Protein AF-A0A7W5B5K3-F1 (afdb_monomer_lite)

Structure (mmCIF, N/CA/C/O backbone):
data_AF-A0A7W5B5K3-F1
#
_entry.id   AF-A0A7W5B5K3-F1
#
loop_
_atom_site.group_PDB
_atom_site.id
_atom_site.type_symbol
_atom_site.label_atom_id
_atom_site.label_alt_id
_atom_site.label_comp_id
_atom_site.label_asym_id
_atom_site.label_entity_id
_atom_site.label_seq_id
_atom_site.pdbx_PDB_ins_code
_atom_site.Cartn_x
_atom_site.Cartn_y
_atom_site.Cartn_z
_atom_site.occupancy
_atom_site.B_iso_or_equiv
_atom_site.auth_seq_id
_atom_site.auth_comp_id
_atom_site.auth_asym_id
_atom_site.auth_atom_id
_atom_site.pdbx_PDB_model_num
ATOM 1 N N . MET A 1 1 ? 6.768 6.292 12.700 1.00 35.34 1 MET A N 1
ATOM 2 C CA . MET A 1 1 ? 8.103 5.914 12.195 1.00 35.34 1 MET A CA 1
ATOM 3 C C . MET A 1 1 ? 7.887 4.935 11.058 1.00 35.34 1 MET A C 1
ATOM 5 O O . MET A 1 1 ? 7.323 3.882 11.318 1.00 35.34 1 MET A O 1
ATOM 9 N N . LYS A 1 2 ? 8.220 5.296 9.812 1.00 45.19 2 LYS A N 1
ATOM 10 C CA . LYS A 1 2 ? 8.281 4.312 8.722 1.00 45.19 2 LYS A CA 1
ATOM 11 C C . LYS A 1 2 ? 9.528 3.475 8.990 1.00 45.19 2 LYS A C 1
ATOM 13 O O . LYS A 1 2 ? 10.628 4.007 8.918 1.00 45.19 2 LYS A O 1
ATOM 18 N N . ALA A 1 3 ? 9.352 2.241 9.441 1.00 52.16 3 ALA A N 1
ATOM 19 C CA . ALA A 1 3 ? 10.462 1.309 9.538 1.00 52.16 3 ALA A CA 1
ATOM 20 C C . ALA A 1 3 ? 10.746 0.827 8.112 1.00 52.16 3 ALA A C 1
ATOM 22 O O . ALA A 1 3 ? 9.960 0.080 7.535 1.00 52.16 3 ALA A O 1
ATOM 23 N N . GLU A 1 4 ? 11.802 1.359 7.509 1.00 66.62 4 GLU A N 1
ATOM 24 C CA . GLU A 1 4 ? 12.310 0.875 6.230 1.00 66.62 4 GLU A CA 1
ATOM 25 C C . GLU A 1 4 ? 13.128 -0.386 6.516 1.00 66.62 4 GLU A C 1
ATOM 27 O O . GLU A 1 4 ? 14.118 -0.331 7.242 1.00 66.62 4 GLU A O 1
ATOM 32 N N . LEU A 1 5 ? 12.663 -1.532 6.013 1.00 77.69 5 LEU A N 1
ATOM 33 C CA . LEU A 1 5 ? 13.440 -2.769 6.022 1.00 77.69 5 LEU A CA 1
ATOM 34 C C . LEU A 1 5 ? 14.564 -2.650 4.993 1.00 77.69 5 LEU A C 1
ATOM 36 O O . LEU A 1 5 ? 14.348 -2.160 3.881 1.00 77.69 5 LEU A O 1
ATOM 40 N N . THR A 1 6 ? 15.749 -3.139 5.341 1.00 83.88 6 THR A N 1
ATOM 41 C CA . THR A 1 6 ? 16.826 -3.299 4.360 1.00 83.88 6 THR A CA 1
ATOM 42 C C . THR A 1 6 ? 16.492 -4.423 3.373 1.00 83.88 6 THR A C 1
ATOM 44 O O . THR A 1 6 ? 15.681 -5.310 3.655 1.00 83.88 6 THR A O 1
ATOM 47 N N . LEU A 1 7 ? 17.124 -4.407 2.193 1.00 81.25 7 LEU A N 1
ATOM 48 C CA . LEU A 1 7 ? 16.928 -5.454 1.180 1.00 81.25 7 LEU A CA 1
ATOM 49 C C . LEU A 1 7 ? 17.307 -6.846 1.711 1.00 81.25 7 LEU A C 1
ATOM 51 O O . LEU A 1 7 ? 16.608 -7.815 1.436 1.00 81.25 7 LEU A O 1
ATOM 55 N N . GLU A 1 8 ? 18.367 -6.931 2.514 1.00 82.12 8 GLU A N 1
ATOM 56 C CA . GLU A 1 8 ? 18.829 -8.185 3.118 1.00 82.12 8 GLU A CA 1
ATOM 57 C C . GLU A 1 8 ? 17.833 -8.717 4.156 1.00 82.12 8 GLU A C 1
ATOM 59 O O . GLU A 1 8 ? 17.495 -9.899 4.144 1.00 82.12 8 GLU A O 1
ATOM 64 N N . GLU A 1 9 ? 17.298 -7.850 5.022 1.00 84.06 9 GLU A N 1
ATOM 65 C CA . GLU A 1 9 ? 16.257 -8.234 5.985 1.00 84.06 9 GLU A CA 1
ATOM 66 C C . GLU A 1 9 ? 14.983 -8.704 5.283 1.00 84.06 9 GLU A C 1
ATOM 68 O O . GLU A 1 9 ? 14.364 -9.676 5.715 1.00 84.06 9 GLU A O 1
ATOM 73 N N . ARG A 1 10 ? 14.601 -8.049 4.181 1.00 85.88 10 ARG A N 1
ATOM 74 C CA . ARG A 1 10 ? 13.465 -8.472 3.356 1.00 85.88 10 ARG A CA 1
ATOM 75 C C . ARG A 1 10 ? 13.689 -9.869 2.783 1.00 85.88 10 ARG A C 1
ATOM 77 O O . ARG A 1 10 ? 12.784 -10.695 2.868 1.00 85.88 10 ARG A O 1
ATOM 84 N N . ASP A 1 11 ? 14.875 -10.149 2.252 1.00 85.19 11 ASP A N 1
ATOM 85 C CA . ASP A 1 11 ? 15.207 -11.459 1.683 1.00 85.19 11 ASP A CA 1
ATOM 86 C C . ASP A 1 11 ? 15.216 -12.557 2.754 1.00 85.19 11 ASP A C 1
ATOM 88 O O . ASP A 1 11 ? 14.677 -13.644 2.536 1.00 85.19 11 ASP A O 1
ATOM 92 N N . LEU A 1 12 ? 15.743 -12.255 3.944 1.00 86.81 12 LEU A N 1
ATOM 93 C CA . LEU A 1 12 ? 15.706 -13.162 5.091 1.00 86.81 12 LEU A CA 1
ATOM 94 C C . LEU A 1 12 ? 14.268 -13.456 5.533 1.00 86.81 12 LEU A C 1
ATOM 96 O O . LEU A 1 12 ? 13.906 -14.623 5.697 1.00 86.81 12 LEU A O 1
ATOM 100 N N . LEU A 1 13 ? 13.428 -12.427 5.670 1.00 86.88 13 LEU A N 1
ATOM 101 C CA . LEU A 1 13 ? 12.025 -12.599 6.049 1.00 86.88 13 LEU A CA 1
ATOM 102 C C . LEU A 1 13 ? 11.266 -13.405 4.997 1.00 86.88 13 LEU A C 1
ATOM 104 O O . LEU A 1 13 ? 10.613 -14.382 5.351 1.00 86.88 13 LEU A O 1
ATOM 108 N N . LEU A 1 14 ? 11.426 -13.084 3.713 1.00 85.69 14 LEU A N 1
ATOM 109 C CA . LEU A 1 14 ? 10.820 -13.858 2.632 1.00 85.69 14 LEU A CA 1
ATOM 110 C C . LEU A 1 14 ? 11.287 -15.317 2.661 1.00 85.69 14 LEU A C 1
ATOM 112 O O . LEU A 1 14 ? 10.463 -16.213 2.516 1.00 85.69 14 LEU A O 1
ATOM 116 N N . SER A 1 15 ? 12.573 -15.583 2.912 1.00 86.75 15 SER A N 1
ATOM 117 C CA . SER A 1 15 ? 13.091 -16.956 3.012 1.00 86.75 15 SER A CA 1
ATOM 118 C C . SER A 1 15 ? 12.492 -17.765 4.170 1.00 86.75 15 SER A C 1
ATOM 120 O O . SER A 1 15 ? 12.421 -18.989 4.080 1.00 86.75 15 SER A O 1
ATOM 122 N N . SER A 1 16 ? 12.031 -17.091 5.229 1.00 88.25 16 SER A N 1
ATOM 123 C CA . SER A 1 16 ? 11.386 -17.718 6.390 1.00 88.25 16 SER A CA 1
ATOM 124 C C . SER A 1 16 ? 9.896 -18.032 6.191 1.00 88.25 16 SER A C 1
ATOM 126 O O . SER A 1 16 ? 9.299 -18.718 7.019 1.00 88.25 16 SER A O 1
ATOM 128 N N . MET A 1 17 ? 9.286 -17.528 5.114 1.00 88.75 17 MET A N 1
ATOM 129 C CA . MET A 1 17 ? 7.861 -17.695 4.812 1.00 88.75 17 MET A CA 1
ATOM 130 C C . MET A 1 17 ? 7.600 -18.946 3.968 1.00 88.75 17 MET A C 1
ATOM 132 O O . MET A 1 17 ? 8.486 -19.461 3.276 1.00 88.75 17 MET A O 1
ATOM 136 N N . THR A 1 18 ? 6.360 -19.440 3.987 1.00 90.50 18 THR A N 1
ATOM 137 C CA . THR A 1 18 ? 5.978 -20.600 3.167 1.00 90.50 18 THR A CA 1
ATOM 138 C C . THR A 1 18 ? 5.995 -20.256 1.672 1.00 90.50 18 THR A C 1
ATOM 140 O O . THR A 1 18 ? 5.979 -19.091 1.267 1.00 90.50 18 THR A O 1
ATOM 143 N N . ALA A 1 19 ? 6.051 -21.276 0.809 1.00 87.81 19 ALA A N 1
ATOM 144 C CA . ALA A 1 19 ? 5.972 -21.062 -0.638 1.00 87.81 19 ALA A CA 1
ATOM 145 C C . ALA A 1 19 ? 4.650 -20.384 -1.042 1.00 87.81 19 ALA A C 1
ATOM 147 O O . ALA A 1 19 ? 4.675 -19.456 -1.840 1.00 87.81 19 ALA A O 1
ATOM 148 N N . GLU A 1 20 ? 3.535 -20.783 -0.426 1.00 88.31 20 GLU A N 1
ATOM 149 C CA . GLU A 1 20 ? 2.205 -20.207 -0.669 1.00 88.31 20 GLU A CA 1
ATOM 150 C C . GLU A 1 20 ? 2.143 -18.723 -0.287 1.00 88.31 20 GLU A C 1
ATOM 152 O O . GLU A 1 20 ? 1.662 -17.900 -1.061 1.00 88.31 20 GLU A O 1
ATOM 157 N N . GLN A 1 21 ? 2.711 -18.355 0.863 1.00 88.50 21 GLN A N 1
ATOM 158 C CA . GLN A 1 21 ? 2.781 -16.964 1.316 1.00 88.50 21 GLN A CA 1
ATOM 159 C C . GLN A 1 21 ? 3.633 -16.092 0.390 1.00 88.50 21 GLN A C 1
ATOM 161 O O . GLN A 1 21 ? 3.245 -14.974 0.050 1.00 88.50 21 GLN A O 1
ATOM 166 N N . ARG A 1 22 ? 4.797 -16.598 -0.033 1.00 88.62 22 ARG A N 1
ATOM 167 C CA . ARG A 1 22 ? 5.674 -15.884 -0.970 1.00 88.62 22 ARG A CA 1
ATOM 168 C C . ARG A 1 22 ? 5.007 -15.683 -2.323 1.00 88.62 22 ARG A C 1
ATOM 170 O O . ARG A 1 22 ? 5.089 -14.584 -2.866 1.00 88.62 22 ARG A O 1
ATOM 177 N N . GLU A 1 23 ? 4.344 -16.716 -2.834 1.00 88.69 23 GLU A N 1
ATOM 178 C CA . GLU A 1 23 ? 3.614 -16.651 -4.098 1.00 88.69 23 GLU A CA 1
ATOM 179 C C . GLU A 1 23 ? 2.464 -15.645 -4.010 1.00 88.69 23 GLU A C 1
ATOM 181 O O . GLU A 1 23 ? 2.328 -14.786 -4.877 1.00 88.69 23 GLU A O 1
ATOM 186 N N . PHE A 1 24 ? 1.697 -15.660 -2.916 1.00 90.06 24 PHE A N 1
ATOM 187 C CA . PHE A 1 24 ? 0.624 -14.693 -2.695 1.00 90.06 24 PHE A CA 1
ATOM 188 C C . PHE A 1 24 ? 1.140 -13.248 -2.685 1.00 90.06 24 PHE A C 1
ATOM 190 O O . PHE A 1 24 ? 0.562 -12.369 -3.334 1.00 90.06 24 PHE A O 1
ATOM 197 N N . LEU A 1 25 ? 2.241 -12.986 -1.973 1.00 89.38 25 LEU A N 1
ATOM 198 C CA . LEU A 1 25 ? 2.857 -11.659 -1.927 1.00 89.38 25 LEU A CA 1
ATOM 199 C C . LEU A 1 25 ? 3.402 -11.239 -3.295 1.00 89.38 25 LEU A C 1
ATOM 201 O O . LEU A 1 25 ? 3.196 -10.096 -3.704 1.00 89.38 25 LEU A O 1
ATOM 205 N N . HIS A 1 26 ? 4.062 -12.149 -4.018 1.00 89.06 26 HIS A N 1
ATOM 206 C CA . HIS A 1 26 ? 4.570 -11.880 -5.364 1.00 89.06 26 HIS A CA 1
ATOM 207 C C . HIS A 1 26 ? 3.431 -11.555 -6.331 1.00 89.06 26 HIS A C 1
ATOM 209 O O . HIS A 1 26 ? 3.454 -10.496 -6.959 1.00 89.06 26 HIS A O 1
ATOM 215 N N . HIS A 1 27 ? 2.388 -12.382 -6.365 1.00 89.06 27 HIS A N 1
ATOM 216 C CA . HIS A 1 27 ? 1.215 -12.168 -7.204 1.00 89.06 27 HIS A CA 1
ATOM 217 C C . HIS A 1 27 ? 0.504 -10.846 -6.874 1.00 89.06 27 HIS A C 1
ATOM 219 O O . HIS A 1 27 ? 0.173 -10.066 -7.771 1.00 89.06 27 HIS A O 1
ATOM 225 N N . THR A 1 28 ? 0.333 -10.533 -5.585 1.00 87.62 28 THR A N 1
ATOM 226 C CA . THR A 1 28 ? -0.271 -9.268 -5.136 1.00 87.62 28 THR A CA 1
ATOM 227 C C . THR A 1 28 ? 0.559 -8.060 -5.573 1.00 87.62 28 THR A C 1
ATOM 229 O O . THR A 1 28 ? 0.004 -7.068 -6.052 1.00 87.62 28 THR A O 1
ATOM 232 N N . LEU A 1 29 ? 1.890 -8.144 -5.477 1.00 88.62 29 LEU A N 1
ATOM 233 C CA . LEU A 1 29 ? 2.796 -7.096 -5.948 1.00 88.62 29 LEU A CA 1
ATOM 234 C C . LEU A 1 29 ? 2.767 -6.941 -7.465 1.00 88.62 29 LEU A C 1
ATOM 236 O O . LEU A 1 29 ? 2.740 -5.812 -7.951 1.00 88.62 29 LEU A O 1
ATOM 240 N N . VAL A 1 30 ? 2.775 -8.040 -8.223 1.00 89.75 30 VAL A N 1
ATOM 241 C CA . VAL A 1 30 ? 2.691 -8.004 -9.689 1.00 89.75 30 VAL A CA 1
ATOM 242 C C . VAL A 1 30 ? 1.392 -7.336 -10.121 1.00 89.75 30 VAL A C 1
ATOM 244 O O . VAL A 1 30 ? 1.439 -6.382 -10.898 1.00 89.75 30 VAL A O 1
ATOM 247 N N . ARG A 1 31 ? 0.257 -7.758 -9.552 1.00 88.25 31 ARG A N 1
ATOM 248 C CA . ARG A 1 31 ? -1.053 -7.158 -9.822 1.00 88.25 31 ARG A CA 1
ATOM 249 C C . ARG A 1 31 ? -1.070 -5.671 -9.473 1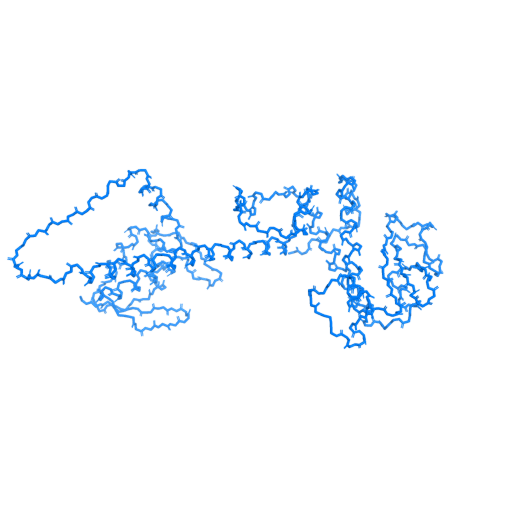.00 88.25 31 ARG A C 1
ATOM 251 O O . ARG A 1 31 ? -1.463 -4.858 -10.303 1.00 88.25 31 ARG A O 1
ATOM 258 N N . GLY A 1 32 ? -0.593 -5.302 -8.283 1.00 86.88 32 GLY A N 1
ATOM 259 C CA . GLY A 1 32 ? -0.521 -3.905 -7.855 1.00 86.88 32 GLY A CA 1
ATOM 260 C C . GLY A 1 32 ? 0.343 -3.051 -8.786 1.00 86.88 32 GLY A C 1
ATOM 261 O O . GLY A 1 32 ? -0.075 -1.970 -9.201 1.00 86.88 32 GLY A O 1
ATOM 262 N N . ARG A 1 33 ? 1.526 -3.548 -9.172 1.00 89.94 33 ARG A N 1
ATOM 263 C CA . ARG A 1 33 ? 2.432 -2.855 -10.100 1.00 89.94 33 ARG A CA 1
ATOM 264 C C . ARG A 1 33 ? 1.806 -2.708 -11.485 1.00 89.94 33 ARG A C 1
ATOM 266 O O . ARG A 1 33 ? 1.905 -1.625 -12.058 1.00 89.94 33 ARG A O 1
ATOM 273 N N . ARG A 1 34 ? 1.101 -3.730 -11.981 1.00 88.75 34 ARG A N 1
ATOM 274 C CA . ARG A 1 34 ? 0.346 -3.668 -13.242 1.00 88.75 34 ARG A CA 1
ATOM 275 C C . ARG A 1 34 ? -0.727 -2.583 -13.199 1.00 88.75 34 ARG A C 1
ATOM 277 O O . ARG A 1 34 ? -0.749 -1.723 -14.073 1.00 88.75 34 ARG A O 1
ATOM 284 N N . THR A 1 35 ? -1.534 -2.535 -12.138 1.00 87.00 35 THR A N 1
ATOM 285 C CA . THR A 1 35 ? -2.567 -1.500 -11.959 1.00 87.00 35 THR A CA 1
ATOM 286 C C . THR A 1 35 ? -1.977 -0.091 -11.870 1.00 87.00 35 THR A C 1
ATOM 288 O O . THR A 1 35 ? -2.480 0.829 -12.514 1.00 87.00 35 THR A O 1
ATOM 291 N N . VAL A 1 36 ? -0.895 0.098 -11.105 1.00 88.19 36 VAL A N 1
ATOM 292 C CA . VAL A 1 36 ? -0.199 1.394 -11.011 1.00 88.19 36 VAL A CA 1
ATOM 293 C C . VAL A 1 36 ? 0.321 1.819 -12.380 1.00 88.19 36 VAL A C 1
ATOM 295 O O . VAL A 1 36 ? 0.083 2.953 -12.793 1.00 88.19 36 VAL A O 1
ATOM 298 N N . PHE A 1 37 ? 1.003 0.918 -13.088 1.00 87.81 37 PHE A N 1
ATOM 299 C CA . PHE A 1 37 ? 1.553 1.183 -14.412 1.00 87.81 37 PHE A CA 1
ATOM 300 C C . PHE A 1 37 ? 0.450 1.608 -15.387 1.00 87.81 37 PHE A C 1
ATOM 302 O O . PHE A 1 37 ? 0.521 2.688 -15.974 1.00 87.81 37 PHE A O 1
ATOM 309 N N . ALA A 1 38 ? -0.615 0.814 -15.468 1.00 84.31 38 ALA A N 1
ATOM 310 C CA . ALA A 1 38 ? -1.752 1.053 -16.341 1.00 84.31 38 ALA A CA 1
ATOM 311 C C . ALA A 1 38 ? -2.446 2.398 -16.050 1.00 84.31 38 ALA A C 1
ATOM 313 O O . ALA A 1 38 ? -2.648 3.210 -16.956 1.00 84.31 38 ALA A O 1
ATOM 314 N N . LYS A 1 39 ? -2.714 2.699 -14.770 1.00 85.06 39 LYS A N 1
ATOM 315 C CA . LYS A 1 39 ? -3.337 3.964 -14.346 1.00 85.06 39 LYS A CA 1
ATOM 316 C C . LYS A 1 39 ? -2.486 5.180 -14.721 1.00 85.06 39 LYS A C 1
ATOM 318 O O . LYS A 1 39 ? -3.019 6.184 -15.192 1.00 85.06 39 LYS A O 1
ATOM 323 N N . GLN A 1 40 ? -1.164 5.110 -14.539 1.00 84.69 40 GLN A N 1
ATOM 324 C CA . GLN A 1 40 ? -0.276 6.223 -14.895 1.00 84.69 40 GLN A CA 1
ATOM 325 C C . GLN A 1 40 ? -0.155 6.418 -16.412 1.00 84.69 40 GLN A C 1
ATOM 327 O O . GLN A 1 40 ? -0.094 7.561 -16.869 1.00 84.69 40 GLN A O 1
ATOM 332 N N . LEU A 1 41 ? -0.175 5.340 -17.202 1.00 80.38 41 LEU A N 1
ATOM 333 C CA . LEU A 1 41 ? -0.178 5.448 -18.663 1.00 80.38 41 LEU A CA 1
ATOM 334 C C . LEU A 1 41 ? -1.482 6.046 -19.198 1.00 80.38 41 LEU A C 1
ATOM 336 O O . LEU A 1 41 ? -1.438 6.895 -20.086 1.00 80.38 41 LEU A O 1
ATOM 340 N N . ALA A 1 42 ? -2.631 5.667 -18.647 1.00 76.88 42 ALA A N 1
ATOM 341 C CA . ALA A 1 42 ? -3.918 6.206 -19.076 1.00 76.88 42 ALA A CA 1
ATOM 342 C C . ALA A 1 42 ? -4.102 7.693 -18.723 1.00 76.88 42 ALA A C 1
ATOM 344 O O . ALA A 1 42 ? -4.622 8.466 -19.534 1.00 76.88 42 ALA A O 1
ATOM 345 N N . ASN A 1 43 ? -3.575 8.137 -17.574 1.00 71.44 43 ASN A N 1
ATOM 346 C CA . ASN A 1 43 ? -3.564 9.555 -17.193 1.00 71.44 43 ASN A CA 1
ATOM 347 C C . ASN A 1 43 ? -2.858 10.443 -18.238 1.00 71.44 43 ASN A C 1
ATOM 349 O O . ASN A 1 43 ? -3.270 11.585 -18.451 1.00 71.44 43 ASN A O 1
ATOM 353 N N . ARG A 1 44 ? -1.842 9.921 -18.949 1.00 68.69 44 ARG A N 1
ATOM 354 C CA . ARG A 1 44 ? -1.157 10.624 -20.055 1.00 68.69 44 ARG A CA 1
ATOM 355 C C . ARG A 1 44 ? -2.108 11.011 -21.185 1.00 68.69 44 ARG A C 1
ATOM 357 O O . ARG A 1 44 ? -1.911 12.048 -21.811 1.00 68.69 44 ARG A O 1
ATOM 364 N N . LYS A 1 45 ? -3.111 10.176 -21.461 1.00 63.47 45 LYS A N 1
ATOM 365 C CA . LYS A 1 45 ? -4.071 10.367 -22.557 1.00 63.47 45 LYS A CA 1
ATOM 366 C C . LYS A 1 45 ? -5.323 11.148 -22.131 1.00 63.47 45 LYS A C 1
ATOM 368 O O . LYS A 1 45 ? -6.262 11.240 -22.913 1.00 63.47 45 LYS A O 1
ATOM 373 N N . SER A 1 46 ? -5.348 11.709 -20.912 1.00 56.47 46 SER A N 1
ATOM 374 C CA . SER A 1 46 ? -6.525 12.383 -20.330 1.00 56.47 46 SER A CA 1
ATOM 375 C C . SER A 1 46 ? -7.787 11.508 -20.317 1.00 56.47 46 SER A C 1
ATOM 377 O O . SER A 1 46 ? -8.903 12.015 -20.397 1.00 56.47 46 SER A O 1
ATOM 379 N N . GLN A 1 47 ? -7.619 10.188 -20.216 1.00 59.88 47 GLN A N 1
ATOM 380 C CA . GLN A 1 47 ? -8.728 9.255 -20.063 1.00 59.88 47 GLN A CA 1
ATOM 381 C C . GLN A 1 47 ? -9.010 9.104 -18.566 1.00 59.88 47 GLN A C 1
ATOM 383 O O . GLN A 1 47 ? -8.156 8.654 -17.805 1.00 59.88 47 GLN A O 1
ATOM 388 N N . TYR A 1 48 ? -10.181 9.566 -18.125 1.00 54.12 48 TYR A N 1
ATOM 389 C CA . TYR A 1 48 ? -10.610 9.432 -16.736 1.00 54.12 48 TYR A CA 1
ATOM 390 C C . TYR A 1 48 ? -10.917 7.960 -16.443 1.00 54.12 48 TYR A C 1
ATOM 392 O O . TYR A 1 48 ? -11.850 7.403 -17.017 1.00 54.12 48 TYR A O 1
ATOM 400 N N . ILE A 1 49 ? -10.134 7.346 -15.555 1.00 58.50 49 ILE A N 1
ATOM 401 C CA . ILE A 1 49 ? -10.386 5.994 -15.050 1.00 58.50 49 ILE A CA 1
ATOM 402 C C . ILE A 1 49 ? -11.067 6.115 -13.678 1.00 58.50 49 ILE A C 1
ATOM 404 O O . ILE A 1 49 ? -10.466 6.705 -12.774 1.00 58.50 49 ILE A O 1
ATOM 408 N N . PRO A 1 50 ? -12.279 5.561 -13.500 1.00 56.16 50 PRO A N 1
ATOM 409 C CA . PRO A 1 50 ? -12.911 5.417 -12.190 1.00 56.16 50 PRO A CA 1
ATOM 410 C C . PRO A 1 50 ? -12.018 4.643 -11.205 1.00 56.16 50 PRO A C 1
ATOM 412 O O . PRO A 1 50 ? -11.371 3.669 -11.581 1.00 56.16 50 PRO A O 1
ATOM 415 N N . ASP A 1 51 ? -11.970 5.052 -9.933 1.00 55.06 51 ASP A N 1
ATOM 416 C CA . ASP A 1 51 ? -11.102 4.418 -8.922 1.00 55.06 51 ASP A CA 1
ATOM 417 C C . ASP A 1 51 ? -11.468 2.947 -8.613 1.00 55.06 51 ASP A C 1
ATOM 419 O O . ASP A 1 51 ? -10.679 2.237 -7.990 1.00 55.06 51 ASP A O 1
ATOM 423 N N . ASP A 1 52 ? -12.636 2.490 -9.064 1.00 56.91 52 ASP A N 1
ATOM 424 C CA . ASP A 1 52 ? -13.184 1.138 -8.949 1.00 56.91 52 ASP A CA 1
ATOM 425 C C . ASP A 1 52 ? -13.110 0.310 -10.247 1.00 56.91 52 ASP A C 1
ATOM 427 O O . ASP A 1 52 ? -13.569 -0.833 -10.259 1.00 56.91 52 ASP A O 1
ATOM 431 N N . ALA A 1 53 ? -12.517 0.847 -11.320 1.00 58.72 53 ALA A N 1
ATOM 432 C CA . ALA A 1 53 ? -12.388 0.140 -12.591 1.00 58.72 53 ALA A CA 1
ATOM 433 C C . ALA A 1 53 ? -11.589 -1.166 -12.440 1.00 58.72 53 ALA A C 1
ATOM 435 O O . ALA A 1 53 ? -10.556 -1.224 -11.759 1.00 58.72 53 ALA A O 1
ATOM 436 N N . SER A 1 54 ? -12.066 -2.227 -13.090 1.00 60.72 54 SER A N 1
ATOM 437 C CA . SER A 1 54 ? -11.386 -3.519 -13.071 1.00 60.72 54 SER A CA 1
ATOM 438 C C . SER A 1 54 ? -10.078 -3.473 -13.865 1.00 60.72 54 SER A C 1
ATOM 440 O O . SER A 1 54 ? -9.880 -2.652 -14.758 1.00 60.72 54 SER A O 1
ATOM 442 N N . VAL A 1 55 ? -9.160 -4.378 -13.528 1.00 60.72 55 VAL A N 1
ATOM 443 C CA . VAL A 1 55 ? -7.836 -4.471 -14.162 1.00 60.72 55 VAL A CA 1
ATOM 444 C C . VAL A 1 55 ? -7.964 -4.670 -15.680 1.00 60.72 55 VAL A C 1
ATOM 446 O O . VAL A 1 55 ? -7.317 -3.954 -16.440 1.00 60.72 55 VAL A O 1
ATOM 449 N N . ASP A 1 56 ? -8.882 -5.538 -16.108 1.00 60.69 56 ASP A N 1
ATOM 450 C CA . ASP A 1 56 ? -9.137 -5.833 -17.522 1.00 60.69 56 ASP A CA 1
ATOM 451 C C . ASP A 1 56 ? -9.745 -4.631 -18.269 1.00 60.69 56 ASP A C 1
ATOM 453 O O . ASP A 1 56 ? -9.422 -4.377 -19.430 1.00 60.69 56 ASP A O 1
ATOM 457 N N . GLU A 1 57 ? -10.597 -3.845 -17.599 1.00 58.28 57 GLU A N 1
ATOM 458 C CA . GLU A 1 57 ? -11.160 -2.619 -18.172 1.00 58.28 57 GLU A CA 1
ATOM 459 C C . GLU A 1 57 ? -10.083 -1.559 -18.375 1.00 58.28 57 GLU A C 1
ATOM 461 O O . GLU A 1 57 ? -10.083 -0.906 -19.411 1.00 58.28 57 GLU A O 1
ATOM 466 N N . ILE A 1 58 ? -9.144 -1.405 -17.435 1.00 60.38 58 ILE A N 1
ATOM 467 C CA . ILE A 1 58 ? -8.034 -0.449 -17.556 1.00 60.38 58 ILE A CA 1
ATOM 468 C C . ILE A 1 58 ? -7.077 -0.864 -18.687 1.00 60.38 58 ILE A C 1
ATOM 470 O O . ILE A 1 58 ? -6.587 -0.009 -19.426 1.00 60.38 58 ILE A O 1
ATOM 474 N N . GLU A 1 59 ? -6.830 -2.164 -18.849 1.00 59.47 59 GLU A N 1
ATOM 475 C CA . GLU A 1 59 ? -5.952 -2.714 -19.889 1.00 59.47 59 GLU A CA 1
ATOM 476 C C . GLU A 1 59 ? -6.479 -2.482 -21.306 1.00 59.47 59 GLU A C 1
ATOM 478 O O . GLU A 1 59 ? -5.690 -2.203 -22.208 1.00 59.47 59 GLU A O 1
ATOM 483 N N . ALA A 1 60 ? -7.800 -2.493 -21.500 1.00 59.44 60 ALA A N 1
ATOM 484 C CA . ALA A 1 60 ? -8.414 -2.187 -22.791 1.00 59.44 60 ALA A CA 1
ATOM 485 C C . ALA A 1 60 ? -8.109 -0.759 -23.291 1.00 59.44 60 ALA A C 1
ATOM 487 O O . ALA A 1 60 ? -8.185 -0.497 -24.492 1.00 59.44 60 ALA A O 1
ATOM 488 N N . TYR A 1 61 ? -7.749 0.162 -22.390 1.00 56.19 61 TYR A N 1
ATOM 489 C CA . TYR A 1 61 ? -7.400 1.546 -22.726 1.00 56.19 61 TYR A CA 1
ATOM 490 C C . TYR A 1 61 ? -5.905 1.748 -23.032 1.00 56.19 61 TYR A C 1
ATOM 492 O O . TYR A 1 61 ? -5.496 2.819 -23.497 1.00 56.19 61 TYR A O 1
ATOM 500 N N . LEU A 1 62 ? -5.065 0.738 -22.786 1.00 64.38 62 LEU A N 1
ATOM 501 C CA . LEU A 1 62 ? -3.639 0.792 -23.092 1.00 64.38 62 LEU A CA 1
ATOM 502 C C . LEU A 1 62 ? -3.416 0.388 -24.553 1.00 64.38 62 LEU A C 1
ATOM 504 O O . LEU A 1 62 ? -3.700 -0.731 -24.948 1.00 64.38 62 LEU A O 1
ATOM 508 N N . GLU A 1 63 ? -2.879 1.297 -25.369 1.00 63.88 63 GLU A N 1
ATOM 509 C CA . GLU A 1 63 ? -2.630 1.023 -26.801 1.00 63.88 63 GLU A CA 1
ATOM 510 C C . GLU A 1 63 ? -1.143 0.774 -27.124 1.00 63.88 63 GLU A C 1
ATOM 512 O O . GLU A 1 63 ? -0.827 0.282 -28.202 1.00 63.88 63 GLU A O 1
ATOM 517 N N . GLU A 1 64 ? -0.214 1.107 -26.217 1.00 74.62 64 GLU A N 1
ATOM 518 C CA . GLU A 1 64 ? 1.236 1.021 -26.486 1.00 74.62 64 GLU A CA 1
ATOM 519 C C . GLU A 1 64 ? 1.953 -0.017 -25.615 1.00 74.62 64 GLU A C 1
ATOM 521 O O . GLU A 1 64 ? 2.629 -0.899 -26.146 1.00 74.62 64 GLU A O 1
ATOM 526 N N . TRP A 1 65 ? 1.807 0.064 -24.289 1.00 80.94 65 TRP A N 1
ATOM 527 C CA . TRP A 1 65 ? 2.579 -0.750 -23.348 1.00 80.94 65 TRP A CA 1
ATOM 528 C C . TRP A 1 65 ? 1.701 -1.335 -22.247 1.00 80.94 65 TRP A C 1
ATOM 530 O O . TRP A 1 65 ? 0.930 -0.603 -21.629 1.00 80.94 65 TRP A O 1
ATOM 540 N N . ASP A 1 66 ? 1.894 -2.619 -21.957 1.00 84.50 66 ASP A N 1
ATOM 541 C CA . ASP A 1 66 ? 1.287 -3.321 -20.825 1.00 84.50 66 ASP A CA 1
ATOM 542 C C . ASP A 1 66 ? 2.370 -3.939 -19.927 1.00 84.50 66 ASP A C 1
ATOM 544 O O . ASP A 1 66 ? 3.428 -4.363 -20.393 1.00 84.50 66 ASP A O 1
ATOM 548 N N . TYR A 1 67 ? 2.133 -3.969 -18.620 1.00 87.19 67 TYR A N 1
ATOM 549 C CA . TYR A 1 67 ? 3.077 -4.497 -17.641 1.00 87.19 67 TYR A CA 1
ATOM 550 C C . TYR A 1 67 ? 2.741 -5.950 -17.312 1.00 87.19 67 TYR A C 1
ATOM 552 O O . TYR A 1 67 ? 1.683 -6.234 -16.762 1.00 87.19 67 TYR A O 1
ATOM 560 N N . ILE A 1 68 ? 3.665 -6.872 -17.589 1.00 87.94 68 ILE A N 1
ATOM 561 C CA . ILE A 1 68 ? 3.440 -8.304 -17.348 1.00 87.94 68 ILE A CA 1
ATOM 562 C C . ILE A 1 68 ? 3.812 -8.670 -15.910 1.00 87.94 68 ILE A C 1
ATOM 564 O O . ILE A 1 68 ? 3.075 -9.365 -15.218 1.00 87.94 68 ILE A O 1
ATOM 568 N N . GLY A 1 69 ? 4.980 -8.221 -15.447 1.00 88.12 69 GLY A N 1
ATOM 569 C CA . GLY A 1 69 ? 5.506 -8.657 -14.161 1.00 88.12 69 GLY A CA 1
ATOM 570 C C . GLY A 1 69 ? 6.962 -8.291 -13.945 1.00 88.12 69 GLY A C 1
ATOM 571 O O . GLY A 1 69 ? 7.545 -7.485 -14.670 1.00 88.12 69 GLY A O 1
ATOM 572 N N . PHE A 1 70 ? 7.556 -8.876 -12.909 1.00 89.12 70 PHE A N 1
ATOM 573 C CA . PHE A 1 70 ? 8.977 -8.725 -12.636 1.00 89.12 70 PHE A CA 1
ATOM 574 C C . PHE A 1 70 ? 9.585 -10.007 -12.083 1.00 89.12 70 PHE A C 1
ATOM 576 O O . PHE A 1 70 ? 8.925 -10.795 -11.402 1.00 89.12 70 PHE A O 1
ATOM 583 N N . THR A 1 71 ? 10.875 -10.162 -12.345 1.00 86.31 71 THR A N 1
ATOM 584 C CA . THR A 1 71 ? 11.713 -11.229 -11.807 1.00 86.31 71 THR A CA 1
ATOM 585 C C . THR A 1 71 ? 12.701 -10.622 -10.817 1.00 86.31 71 THR A C 1
ATOM 587 O O . THR A 1 71 ? 13.367 -9.638 -11.145 1.00 86.31 71 THR A O 1
ATOM 590 N N . ASP A 1 72 ? 12.780 -11.191 -9.611 1.00 84.94 72 ASP A N 1
ATOM 591 C CA . ASP A 1 72 ? 13.806 -10.868 -8.613 1.00 84.94 72 ASP A CA 1
ATOM 592 C C . ASP A 1 72 ? 14.791 -12.035 -8.508 1.00 84.94 72 ASP A C 1
ATOM 594 O O . ASP A 1 72 ? 14.418 -13.140 -8.114 1.00 84.94 72 ASP A O 1
ATOM 598 N N . SER A 1 73 ? 16.047 -11.784 -8.868 1.00 77.75 73 SER A N 1
ATOM 599 C CA . SER A 1 73 ? 17.134 -12.764 -8.765 1.00 77.75 73 SER A CA 1
ATOM 600 C C . SER A 1 73 ? 17.772 -12.814 -7.369 1.00 77.75 73 SER A C 1
ATOM 602 O O . SER A 1 73 ? 18.739 -13.550 -7.167 1.00 77.75 73 SER A O 1
ATOM 604 N N . GLY A 1 74 ? 17.308 -11.996 -6.414 1.00 75.75 74 GLY A N 1
ATOM 605 C CA . GLY A 1 74 ? 17.848 -11.852 -5.052 1.00 75.75 74 GLY A CA 1
ATOM 606 C C . GLY A 1 74 ? 19.192 -11.115 -4.995 1.00 75.75 74 GLY A C 1
ATOM 607 O O . GLY A 1 74 ? 19.463 -10.332 -4.089 1.00 75.75 74 GLY A O 1
ATOM 608 N N . SER A 1 75 ? 20.020 -11.280 -6.022 1.00 79.00 75 SER A N 1
ATOM 609 C CA . SER A 1 75 ? 21.275 -10.562 -6.227 1.00 79.00 75 SER A CA 1
ATOM 610 C C . SER A 1 75 ? 21.376 -10.052 -7.662 1.00 79.00 75 SER A C 1
ATOM 612 O O . SER A 1 75 ? 20.616 -10.456 -8.546 1.00 79.00 75 SER A O 1
ATOM 614 N N . VAL A 1 76 ? 22.310 -9.131 -7.901 1.00 81.62 76 VAL A N 1
ATOM 615 C CA . VAL A 1 76 ? 22.621 -8.674 -9.258 1.00 81.62 76 VAL A CA 1
ATOM 616 C C . VAL A 1 76 ? 23.238 -9.847 -10.013 1.00 81.62 76 VAL A C 1
ATOM 618 O O . VAL A 1 76 ? 24.379 -10.224 -9.753 1.00 81.62 76 VAL A O 1
ATOM 621 N N . SER A 1 77 ? 22.465 -10.437 -10.923 1.00 79.19 77 SER A N 1
ATOM 622 C CA . SER A 1 77 ? 22.863 -11.640 -11.650 1.00 79.19 77 SER A CA 1
ATOM 623 C C . SER A 1 77 ? 23.069 -11.345 -13.133 1.00 79.19 77 SER A C 1
ATOM 625 O O . SER A 1 77 ? 22.409 -10.482 -13.713 1.00 79.19 77 SER A O 1
ATOM 627 N N . GLU A 1 78 ? 23.970 -12.088 -13.776 1.00 76.31 78 GLU A N 1
ATOM 628 C CA . GLU A 1 78 ? 24.134 -12.016 -15.230 1.00 76.31 78 GLU A CA 1
ATOM 629 C C . GLU A 1 78 ? 22.993 -12.682 -16.008 1.00 76.31 78 GLU A C 1
ATOM 631 O O . GLU A 1 78 ? 22.893 -12.469 -17.217 1.00 76.31 78 GLU A O 1
ATOM 636 N N . ALA A 1 79 ? 22.152 -13.478 -15.341 1.00 77.31 79 ALA A N 1
ATOM 637 C CA . ALA A 1 79 ? 20.991 -14.119 -15.950 1.00 77.31 79 ALA A CA 1
ATOM 638 C C . ALA A 1 79 ? 19.854 -13.112 -16.187 1.00 77.31 79 ALA A C 1
ATOM 640 O O . ALA A 1 79 ? 19.166 -13.172 -17.203 1.00 77.31 79 ALA A O 1
ATOM 641 N N . THR A 1 80 ? 19.693 -12.141 -15.285 1.00 81.44 80 THR A N 1
ATOM 642 C CA . THR A 1 80 ? 18.716 -11.055 -15.406 1.00 81.44 80 THR A CA 1
ATOM 643 C C . THR A 1 80 ? 19.386 -9.788 -15.915 1.00 81.44 80 THR A C 1
ATOM 645 O O . THR A 1 80 ? 19.948 -9.008 -15.150 1.00 81.44 80 THR A O 1
ATOM 648 N N . ARG A 1 81 ? 19.325 -9.564 -17.231 1.00 84.88 81 ARG A N 1
ATOM 649 C CA . ARG A 1 81 ? 19.902 -8.376 -17.881 1.00 84.88 81 ARG A CA 1
ATOM 650 C C . ARG A 1 81 ? 18.828 -7.433 -18.408 1.00 84.88 81 ARG A C 1
ATOM 652 O O . ARG A 1 81 ? 17.760 -7.858 -18.841 1.00 84.88 81 ARG A O 1
ATOM 659 N N . CYS A 1 82 ? 19.133 -6.143 -18.382 1.00 84.00 82 CYS A N 1
ATOM 660 C CA . CYS A 1 82 ? 18.387 -5.136 -19.128 1.00 84.00 82 CYS A CA 1
ATOM 661 C C . CYS A 1 82 ? 18.635 -5.301 -20.637 1.00 84.00 82 CYS A C 1
ATOM 663 O O . CYS A 1 82 ? 19.688 -5.808 -21.029 1.00 84.00 82 CYS A O 1
ATOM 665 N N . GLU A 1 83 ? 17.747 -4.775 -21.482 1.00 81.44 83 GLU A N 1
ATOM 666 C CA . GLU A 1 83 ? 17.959 -4.677 -22.937 1.00 81.44 83 GLU A CA 1
ATOM 667 C C . GLU A 1 83 ? 19.282 -3.963 -23.298 1.00 81.44 83 GLU A C 1
ATOM 669 O O . GLU A 1 83 ? 19.932 -4.304 -24.281 1.00 81.44 83 GLU A O 1
ATOM 674 N N . CYS A 1 84 ? 19.761 -3.041 -22.455 1.00 79.88 84 CYS A N 1
ATOM 675 C CA . CYS A 1 84 ? 21.065 -2.388 -22.624 1.00 79.88 84 CYS A CA 1
ATOM 676 C C . CYS A 1 84 ? 22.282 -3.242 -22.194 1.00 79.88 84 CYS A C 1
ATOM 678 O O . CYS A 1 84 ? 23.414 -2.760 -22.219 1.00 79.88 84 CYS A O 1
ATOM 680 N N . GLY A 1 85 ? 22.069 -4.480 -21.739 1.00 80.62 85 GLY A N 1
ATOM 681 C CA . GLY A 1 85 ? 23.112 -5.423 -21.324 1.00 80.62 85 GLY A CA 1
ATOM 682 C C . GLY A 1 85 ? 23.570 -5.316 -19.865 1.00 80.62 85 GLY A C 1
ATOM 683 O O . GLY A 1 85 ? 24.382 -6.141 -19.437 1.00 80.62 85 GLY A O 1
ATOM 684 N N . ARG A 1 86 ? 23.058 -4.350 -19.085 1.00 82.81 86 ARG A N 1
ATOM 685 C CA . ARG A 1 86 ? 23.401 -4.212 -17.656 1.00 82.81 86 ARG A CA 1
ATOM 686 C C . ARG A 1 86 ? 22.786 -5.346 -16.823 1.00 82.81 86 ARG A C 1
ATOM 688 O O . ARG A 1 86 ? 21.600 -5.624 -17.009 1.00 82.81 86 ARG A O 1
ATOM 695 N N . PRO A 1 87 ? 23.545 -5.971 -15.905 1.00 85.56 87 PRO A N 1
ATOM 696 C CA . PRO A 1 87 ? 22.997 -6.957 -14.983 1.00 85.56 87 PRO A CA 1
ATOM 697 C C . PRO A 1 87 ? 22.106 -6.264 -13.948 1.00 85.56 87 PRO A C 1
ATOM 699 O O . PRO A 1 87 ? 22.419 -5.172 -13.469 1.00 85.56 87 PRO A O 1
ATOM 702 N N . LEU A 1 88 ? 20.982 -6.890 -13.619 1.00 85.81 88 LEU A N 1
ATOM 703 C CA . LEU A 1 88 ? 19.960 -6.357 -12.726 1.00 85.81 88 LEU A CA 1
ATOM 704 C C . LEU A 1 88 ? 19.599 -7.397 -11.669 1.00 85.81 88 LEU A C 1
ATOM 706 O O . LEU A 1 88 ? 19.597 -8.595 -11.942 1.00 85.81 88 LEU A O 1
ATOM 710 N N . ARG A 1 89 ? 19.242 -6.930 -10.470 1.00 86.44 89 ARG A N 1
ATOM 711 C CA . ARG A 1 89 ? 18.541 -7.759 -9.480 1.00 86.44 89 ARG A CA 1
ATOM 712 C C . ARG A 1 89 ? 17.062 -7.898 -9.849 1.00 86.44 89 ARG A C 1
ATOM 714 O O . ARG A 1 89 ? 16.561 -9.011 -9.955 1.00 86.44 89 ARG A O 1
ATOM 721 N N . TYR A 1 90 ? 16.405 -6.761 -10.085 1.00 85.00 90 TYR A N 1
ATOM 722 C CA . TYR A 1 90 ? 15.007 -6.684 -10.500 1.00 85.00 90 TYR A CA 1
ATOM 723 C C . TYR A 1 90 ? 14.912 -6.439 -12.004 1.00 85.00 90 TYR A C 1
ATOM 725 O O . TYR A 1 90 ? 15.379 -5.413 -12.501 1.00 85.00 90 TYR A O 1
ATOM 733 N N . GLN A 1 91 ? 14.289 -7.370 -12.719 1.00 88.38 91 GLN A N 1
ATOM 734 C CA . GLN A 1 91 ? 14.008 -7.245 -14.145 1.00 88.38 91 GLN A CA 1
ATOM 735 C C . GLN A 1 91 ? 12.501 -7.090 -14.345 1.00 88.38 91 GLN A C 1
ATOM 737 O O . GLN A 1 91 ? 11.737 -8.010 -14.063 1.00 88.38 91 GLN A O 1
ATOM 742 N N . HIS A 1 92 ? 12.074 -5.929 -14.834 1.00 89.50 92 HIS A N 1
ATOM 743 C CA . HIS A 1 92 ? 10.682 -5.663 -15.185 1.00 89.50 92 HIS A CA 1
ATOM 744 C C . HIS A 1 92 ? 10.398 -6.126 -16.611 1.00 89.50 92 HIS A C 1
ATOM 746 O O . HIS A 1 92 ? 11.209 -5.908 -17.511 1.00 89.50 92 HIS A O 1
ATOM 752 N N . GLN A 1 93 ? 9.237 -6.741 -16.809 1.00 90.25 93 GLN A N 1
ATOM 753 C CA . GLN A 1 93 ? 8.784 -7.292 -18.080 1.00 90.25 93 GLN A CA 1
ATOM 754 C C . GLN A 1 93 ? 7.597 -6.471 -18.580 1.00 90.25 93 GLN A C 1
ATOM 756 O O . GLN A 1 93 ? 6.565 -6.388 -17.910 1.00 90.25 93 GLN A O 1
ATOM 761 N N . VAL A 1 94 ? 7.748 -5.855 -19.750 1.00 88.19 94 VAL A N 1
ATOM 762 C CA . VAL A 1 94 ? 6.732 -4.981 -20.350 1.00 88.19 94 VAL A CA 1
ATOM 763 C C . VAL A 1 94 ? 6.447 -5.460 -21.770 1.00 88.19 94 VAL A C 1
ATOM 765 O O . VAL A 1 94 ? 7.369 -5.685 -22.554 1.00 88.19 94 VAL A O 1
ATOM 768 N N . LEU A 1 95 ? 5.173 -5.631 -22.103 1.00 88.12 95 LEU A N 1
ATOM 769 C CA . LEU A 1 95 ? 4.696 -5.992 -23.429 1.00 88.12 95 LEU A CA 1
ATOM 770 C C . LEU A 1 95 ? 4.470 -4.731 -24.257 1.00 88.12 95 LEU A C 1
ATOM 772 O O . LEU A 1 95 ? 3.734 -3.841 -23.841 1.00 88.12 95 LEU A O 1
ATOM 776 N N . HIS A 1 96 ? 5.056 -4.672 -25.450 1.00 85.00 96 HIS A N 1
ATOM 777 C CA . HIS A 1 96 ? 4.660 -3.684 -26.449 1.00 85.00 96 HIS A CA 1
ATOM 778 C C . HIS A 1 96 ? 3.482 -4.236 -27.255 1.00 85.00 96 HIS A C 1
ATOM 780 O O . HIS A 1 96 ? 3.657 -5.188 -28.020 1.00 85.00 96 HIS A O 1
ATOM 786 N N . LEU A 1 97 ? 2.291 -3.660 -27.090 1.00 82.44 97 LEU A N 1
ATOM 787 C CA . LEU A 1 97 ? 1.059 -4.168 -27.704 1.00 82.44 97 LEU A CA 1
ATOM 788 C C . LEU A 1 97 ? 1.095 -4.131 -29.244 1.00 82.44 97 LEU A C 1
ATOM 790 O O . LEU A 1 97 ? 0.754 -5.146 -29.853 1.00 82.44 97 LEU A O 1
ATOM 794 N N . PRO A 1 98 ? 1.588 -3.061 -29.906 1.00 80.31 98 PRO A N 1
ATOM 795 C CA . PRO A 1 98 ? 1.613 -3.008 -31.369 1.00 80.31 98 PRO A CA 1
ATOM 796 C C . PRO A 1 98 ? 2.520 -4.053 -32.031 1.00 80.31 98 PRO A C 1
ATOM 798 O O . PRO A 1 98 ? 2.253 -4.474 -33.152 1.00 80.31 98 PRO A O 1
ATOM 801 N N . THR A 1 99 ? 3.613 -4.458 -31.374 1.00 81.31 99 THR A N 1
ATOM 802 C CA . THR A 1 99 ? 4.561 -5.443 -31.936 1.00 81.31 99 THR A CA 1
ATOM 803 C C . THR A 1 99 ? 4.424 -6.829 -31.318 1.00 81.31 99 THR A C 1
ATOM 805 O O . THR A 1 99 ? 5.051 -7.764 -31.808 1.00 81.31 99 THR A O 1
ATOM 808 N N . GLY A 1 100 ? 3.660 -6.974 -30.230 1.00 83.75 100 GLY A N 1
ATOM 809 C CA . GLY A 1 100 ? 3.553 -8.214 -29.461 1.00 83.75 100 GLY A CA 1
ATOM 810 C C . GLY A 1 100 ? 4.871 -8.672 -28.826 1.00 83.75 100 GLY A C 1
ATOM 811 O O . GLY A 1 100 ? 5.008 -9.837 -28.465 1.00 83.75 100 GLY A O 1
ATOM 812 N N . THR A 1 101 ? 5.872 -7.791 -28.718 1.00 85.56 101 THR A N 1
ATOM 813 C CA . THR A 1 101 ? 7.198 -8.153 -28.194 1.00 85.56 101 THR A CA 1
ATOM 814 C C . THR A 1 101 ? 7.304 -7.809 -26.716 1.00 85.56 101 THR A C 1
ATOM 816 O O . THR A 1 101 ? 7.181 -6.636 -26.353 1.00 85.56 101 THR A O 1
ATOM 819 N N . THR A 1 102 ? 7.609 -8.800 -25.881 1.00 87.25 102 THR A N 1
ATOM 820 C CA . THR A 1 102 ? 7.987 -8.584 -24.480 1.00 87.25 102 THR A CA 1
ATOM 821 C C . THR A 1 102 ? 9.413 -8.064 -24.397 1.00 87.25 102 THR A C 1
ATOM 823 O O . THR A 1 102 ? 10.331 -8.638 -24.986 1.00 87.25 102 THR A O 1
ATOM 826 N N . ARG A 1 103 ? 9.605 -6.984 -23.646 1.00 86.12 103 ARG A N 1
ATOM 827 C CA . ARG A 1 103 ? 10.906 -6.373 -23.394 1.00 86.12 103 ARG A CA 1
ATOM 828 C C . ARG A 1 103 ? 11.221 -6.350 -21.904 1.00 86.12 103 ARG A C 1
ATOM 830 O O . ARG A 1 103 ? 10.320 -6.349 -21.064 1.00 86.12 103 ARG A O 1
ATOM 837 N N . TYR A 1 104 ? 12.515 -6.339 -21.599 1.00 88.75 104 TYR A N 1
ATOM 838 C CA . TYR A 1 104 ? 13.047 -6.533 -20.254 1.00 88.75 104 TYR A CA 1
ATOM 839 C C . TYR A 1 104 ? 13.896 -5.337 -19.833 1.00 88.75 104 TYR A C 1
ATOM 841 O O . TYR A 1 104 ? 14.910 -5.025 -20.463 1.00 88.75 104 TYR A O 1
ATOM 849 N N . PHE A 1 105 ? 13.505 -4.684 -18.741 1.00 86.06 105 PHE A N 1
ATOM 850 C CA . PHE A 1 105 ? 14.084 -3.409 -18.332 1.00 86.06 105 PHE A CA 1
ATOM 851 C C . PHE A 1 105 ? 14.406 -3.348 -16.843 1.00 86.06 105 PHE A C 1
ATOM 853 O O . PHE A 1 105 ? 13.739 -3.959 -16.009 1.00 86.06 105 PHE A O 1
ATOM 860 N N . GLY A 1 106 ? 15.404 -2.534 -16.506 1.00 84.88 106 GLY A N 1
ATOM 861 C CA . GLY A 1 106 ? 15.519 -1.961 -15.167 1.00 84.88 106 GLY A CA 1
ATOM 862 C C . GLY A 1 106 ? 14.564 -0.778 -15.027 1.00 84.88 106 GLY A C 1
ATOM 863 O O . GLY A 1 106 ? 14.243 -0.130 -16.025 1.00 84.88 106 GLY A O 1
ATOM 864 N N . ILE A 1 107 ? 14.131 -0.468 -13.804 1.00 78.62 107 ILE A N 1
ATOM 865 C CA . ILE A 1 107 ? 13.150 0.603 -13.571 1.00 78.62 107 ILE A CA 1
ATOM 866 C C . ILE A 1 107 ? 13.627 1.968 -14.098 1.00 78.62 107 ILE A C 1
ATOM 868 O O . ILE A 1 107 ? 12.863 2.678 -14.743 1.00 78.62 107 ILE A O 1
ATOM 872 N N . ASP A 1 108 ? 14.915 2.283 -13.944 1.00 77.06 108 ASP A N 1
ATOM 873 C CA . ASP A 1 108 ? 15.517 3.531 -14.441 1.00 77.06 108 ASP A CA 1
ATOM 874 C C . ASP A 1 108 ? 15.674 3.552 -15.967 1.00 77.06 108 ASP A C 1
ATOM 876 O O . ASP A 1 108 ? 15.819 4.599 -16.594 1.00 77.06 108 ASP A O 1
ATOM 880 N N . HIS A 1 109 ? 15.688 2.373 -16.587 1.00 78.88 109 HIS A N 1
ATOM 881 C CA . HIS A 1 109 ? 15.898 2.208 -18.025 1.00 78.88 109 HIS A CA 1
ATOM 882 C C . HIS A 1 109 ? 14.598 2.144 -18.804 1.00 78.88 109 HIS A C 1
ATOM 884 O O . HIS A 1 109 ? 14.611 2.319 -20.022 1.00 78.88 109 HIS A O 1
ATOM 890 N N . LEU A 1 110 ? 13.479 1.981 -18.102 1.00 80.38 110 LEU A N 1
ATOM 891 C CA . LEU A 1 110 ? 12.153 2.086 -18.679 1.00 80.38 110 LEU A CA 1
ATOM 892 C C . LEU A 1 110 ? 12.005 3.404 -19.456 1.00 80.38 110 LEU A C 1
ATOM 894 O O . LEU A 1 110 ? 11.537 3.387 -20.589 1.00 80.38 110 LEU A O 1
ATOM 898 N N . GLN A 1 111 ? 12.503 4.523 -18.916 1.00 79.06 111 GLN A N 1
ATOM 899 C CA . GLN A 1 111 ? 12.464 5.834 -19.583 1.00 79.06 111 GLN A CA 1
ATOM 900 C C . GLN A 1 111 ? 13.216 5.856 -20.902 1.00 79.06 111 GLN A C 1
ATOM 902 O O . GLN A 1 111 ? 12.702 6.335 -21.912 1.00 79.06 111 GLN A O 1
ATOM 907 N N . LEU A 1 112 ? 14.433 5.321 -20.885 1.00 76.56 112 LEU A N 1
ATOM 908 C CA . LEU A 1 112 ? 15.341 5.384 -22.018 1.00 76.56 112 LEU A CA 1
ATOM 909 C C . LEU A 1 112 ? 14.810 4.588 -23.218 1.00 76.56 112 LEU A C 1
ATOM 911 O O . LEU A 1 112 ? 15.001 5.000 -24.358 1.00 76.56 112 LEU A O 1
ATOM 915 N N . HIS A 1 113 ? 14.148 3.457 -22.960 1.00 73.12 113 HIS A N 1
ATOM 916 C CA . HIS A 1 113 ? 13.758 2.510 -24.004 1.00 73.12 113 HIS A CA 1
ATOM 917 C C . HIS A 1 113 ? 12.292 2.609 -24.437 1.00 73.12 113 HIS A C 1
ATOM 919 O O . HIS A 1 113 ? 11.983 2.251 -25.573 1.00 73.12 113 HIS A O 1
ATOM 925 N N . THR A 1 114 ? 11.392 3.094 -23.575 1.00 74.81 114 THR A N 1
ATOM 926 C CA . THR A 1 114 ? 9.960 3.220 -23.915 1.00 74.81 114 THR A CA 1
ATOM 927 C C . THR A 1 114 ? 9.592 4.588 -24.490 1.00 74.81 114 THR A C 1
ATOM 929 O O . THR A 1 114 ? 8.543 4.717 -25.115 1.00 74.81 114 THR A O 1
ATOM 932 N N . GLY A 1 115 ? 10.424 5.618 -24.282 1.00 72.25 115 GLY A N 1
ATOM 933 C CA . GLY A 1 115 ? 10.104 6.994 -24.684 1.00 72.25 115 GLY A CA 1
ATOM 934 C C . GLY A 1 115 ? 8.934 7.611 -23.903 1.00 72.25 115 GLY A C 1
ATOM 935 O O . GLY A 1 115 ? 8.366 8.618 -24.331 1.00 72.25 115 GLY A O 1
ATOM 936 N N . ILE A 1 116 ? 8.545 7.006 -22.775 1.00 79.25 116 ILE A N 1
ATOM 937 C CA . ILE A 1 116 ? 7.543 7.556 -21.860 1.00 79.25 116 ILE A CA 1
ATOM 938 C C . ILE A 1 116 ? 8.136 8.780 -21.144 1.00 79.25 116 ILE A C 1
ATOM 940 O O . ILE A 1 116 ? 9.326 8.825 -20.826 1.00 79.25 116 ILE A O 1
ATOM 944 N N . ASP A 1 117 ? 7.289 9.783 -20.902 1.00 80.94 117 ASP A N 1
ATOM 945 C CA . ASP A 1 117 ? 7.681 11.017 -20.222 1.00 80.94 117 ASP A CA 1
ATOM 946 C C . ASP A 1 117 ? 8.259 10.755 -18.820 1.00 80.94 117 ASP A C 1
ATOM 948 O O . ASP A 1 117 ? 7.767 9.908 -18.065 1.00 80.94 117 ASP A O 1
ATOM 952 N N . ALA A 1 118 ? 9.280 11.535 -18.457 1.00 82.81 118 ALA A N 1
ATOM 953 C CA . ALA A 1 118 ? 9.963 11.426 -17.172 1.00 82.81 118 ALA A CA 1
ATOM 954 C C . ALA A 1 118 ? 8.994 11.570 -15.986 1.00 82.81 118 ALA A C 1
ATOM 956 O O . ALA A 1 118 ? 9.101 10.832 -15.009 1.00 82.81 118 ALA A O 1
ATOM 957 N N . GLY A 1 119 ? 8.012 12.475 -16.081 1.00 83.69 119 GLY A N 1
ATOM 958 C CA . GLY A 1 119 ? 7.036 12.723 -15.022 1.00 83.69 119 GLY A CA 1
ATOM 959 C C . GLY A 1 119 ? 6.135 11.520 -14.744 1.00 83.69 119 GLY A C 1
ATOM 960 O O . GLY A 1 119 ? 5.833 11.233 -13.582 1.00 83.69 119 GLY A O 1
ATOM 961 N N . ILE A 1 120 ? 5.758 10.775 -15.786 1.00 83.25 120 ILE A N 1
ATOM 962 C CA . ILE A 1 120 ? 4.952 9.551 -15.664 1.00 83.25 120 ILE A CA 1
ATOM 963 C C . ILE A 1 120 ? 5.776 8.446 -15.020 1.00 83.25 120 ILE A C 1
ATOM 965 O O . ILE A 1 120 ? 5.298 7.773 -14.114 1.00 83.25 120 ILE A O 1
ATOM 969 N N . ILE A 1 121 ? 7.031 8.281 -15.430 1.00 85.06 121 ILE A N 1
ATOM 970 C CA . ILE A 1 121 ? 7.899 7.239 -14.874 1.00 85.06 121 ILE A CA 1
ATOM 971 C C . ILE A 1 121 ? 8.208 7.519 -13.412 1.00 85.06 121 ILE A C 1
ATOM 973 O O . ILE A 1 121 ? 8.105 6.611 -12.593 1.00 85.06 121 ILE A O 1
ATOM 977 N N . SER A 1 122 ? 8.466 8.773 -13.045 1.00 86.44 122 SER A N 1
ATOM 978 C CA . SER A 1 122 ? 8.581 9.160 -11.639 1.00 86.44 122 SER A CA 1
ATOM 979 C C . SER A 1 122 ? 7.271 8.957 -10.863 1.00 86.44 122 SER A C 1
ATOM 981 O O . SER A 1 122 ? 7.297 8.735 -9.654 1.00 86.44 122 SER A O 1
ATOM 983 N N . ALA A 1 123 ? 6.099 9.034 -11.503 1.00 87.38 123 ALA A N 1
ATOM 984 C CA . ALA A 1 123 ? 4.829 8.676 -10.866 1.00 87.38 123 ALA A CA 1
ATOM 985 C C . ALA A 1 123 ? 4.668 7.155 -10.694 1.00 87.38 123 ALA A C 1
ATOM 987 O O . ALA A 1 123 ? 4.205 6.717 -9.642 1.00 87.38 123 ALA A O 1
ATOM 988 N N . ILE A 1 124 ? 5.100 6.359 -11.677 1.00 88.19 124 ILE A N 1
ATOM 989 C CA . ILE A 1 124 ? 5.129 4.891 -11.605 1.00 88.19 124 ILE A CA 1
ATOM 990 C C . ILE A 1 124 ? 6.085 4.435 -10.500 1.00 88.19 124 ILE A C 1
ATOM 992 O O . ILE A 1 124 ? 5.678 3.652 -9.649 1.00 88.19 124 ILE A O 1
ATOM 996 N N . GLN A 1 125 ? 7.309 4.972 -10.463 1.00 88.75 125 GLN A N 1
ATOM 997 C CA . GLN A 1 125 ? 8.304 4.697 -9.420 1.00 88.75 125 GLN A CA 1
ATOM 998 C C . GLN A 1 125 ? 7.738 4.993 -8.031 1.00 88.75 125 GLN A C 1
ATOM 1000 O O . GLN A 1 125 ? 7.712 4.105 -7.190 1.00 88.75 125 GLN A O 1
ATOM 1005 N N 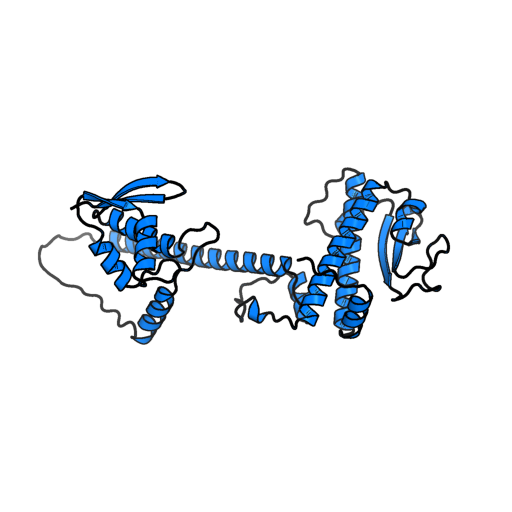. ARG A 1 126 ? 7.148 6.180 -7.825 1.00 89.94 126 ARG A N 1
ATOM 1006 C CA . ARG A 1 126 ? 6.486 6.512 -6.552 1.00 89.94 126 ARG A CA 1
ATOM 1007 C C . ARG A 1 126 ? 5.357 5.545 -6.199 1.00 89.94 126 ARG A C 1
ATOM 1009 O O . ARG A 1 126 ? 5.169 5.230 -5.029 1.00 89.94 126 ARG A O 1
ATOM 1016 N N . GLY A 1 127 ? 4.583 5.092 -7.183 1.00 88.75 127 GLY A N 1
ATOM 1017 C CA . GLY A 1 127 ? 3.547 4.087 -6.960 1.00 88.75 127 GLY A CA 1
ATOM 1018 C C . GLY A 1 127 ? 4.127 2.722 -6.577 1.00 88.75 127 GLY A C 1
ATOM 1019 O O . GLY A 1 127 ? 3.578 2.052 -5.707 1.00 88.75 127 GLY A O 1
ATOM 1020 N N . PHE A 1 128 ? 5.258 2.331 -7.166 1.00 90.31 128 PHE A N 1
ATOM 1021 C CA . PHE A 1 128 ? 5.977 1.112 -6.794 1.00 90.31 128 PHE A CA 1
ATOM 1022 C C . PHE A 1 128 ? 6.557 1.220 -5.382 1.00 90.31 128 PHE A C 1
ATOM 1024 O O . PHE A 1 128 ? 6.373 0.292 -4.602 1.00 90.31 128 PHE A O 1
ATOM 1031 N N . ASP A 1 129 ? 7.120 2.371 -5.010 1.00 89.50 129 ASP A N 1
ATOM 1032 C CA . ASP A 1 129 ? 7.623 2.627 -3.656 1.00 89.50 129 ASP A CA 1
ATOM 1033 C C . ASP A 1 129 ? 6.515 2.497 -2.598 1.00 89.50 129 ASP A C 1
ATOM 1035 O O . ASP A 1 129 ? 6.749 1.999 -1.497 1.00 89.50 129 ASP A O 1
ATOM 1039 N N . VAL A 1 130 ? 5.283 2.914 -2.922 1.00 90.44 130 VAL A N 1
ATOM 1040 C CA . VAL A 1 130 ? 4.118 2.723 -2.040 1.00 90.44 130 VAL A CA 1
ATOM 1041 C C . VAL A 1 130 ? 3.796 1.238 -1.871 1.00 90.44 130 VAL A C 1
ATOM 1043 O O . VAL A 1 130 ? 3.572 0.800 -0.745 1.00 90.44 130 VAL A O 1
ATOM 1046 N N . LEU A 1 131 ? 3.810 0.455 -2.952 1.00 89.06 131 LEU A N 1
ATOM 1047 C CA . LEU A 1 131 ? 3.581 -0.994 -2.889 1.00 89.06 131 LEU A CA 1
ATOM 1048 C C . LEU A 1 131 ? 4.692 -1.718 -2.115 1.00 89.06 131 LEU A C 1
ATOM 1050 O O . LEU A 1 131 ? 4.413 -2.626 -1.335 1.00 89.06 131 LEU A O 1
ATOM 1054 N N . ASP A 1 132 ? 5.946 -1.307 -2.288 1.00 88.31 132 ASP A N 1
ATOM 1055 C CA . ASP A 1 132 ? 7.071 -1.857 -1.532 1.00 88.31 132 ASP A CA 1
ATOM 1056 C C . ASP A 1 132 ? 6.995 -1.466 -0.043 1.00 88.31 132 ASP A C 1
ATOM 1058 O O . ASP A 1 132 ? 7.297 -2.285 0.826 1.00 88.31 132 ASP A O 1
ATOM 1062 N N . ALA A 1 133 ? 6.503 -0.268 0.287 1.00 88.88 133 ALA A N 1
ATOM 1063 C CA . ALA A 1 133 ? 6.222 0.122 1.670 1.00 88.88 133 ALA A CA 1
ATOM 1064 C C . ALA A 1 133 ? 5.074 -0.694 2.292 1.00 88.88 133 ALA A C 1
ATOM 1066 O O . ALA A 1 133 ? 5.147 -1.070 3.462 1.00 88.88 133 ALA A O 1
ATOM 1067 N N . GLU A 1 134 ? 4.033 -0.991 1.514 1.00 89.81 134 GLU A N 1
ATOM 1068 C CA . GLU A 1 134 ? 2.921 -1.860 1.911 1.00 89.81 134 GLU A CA 1
ATOM 1069 C C . GLU A 1 134 ? 3.385 -3.294 2.181 1.00 89.81 134 GLU A C 1
ATOM 1071 O O . GLU A 1 134 ? 3.012 -3.886 3.194 1.00 89.81 134 GLU A O 1
ATOM 1076 N N . LEU A 1 135 ? 4.256 -3.833 1.328 1.00 90.06 135 LEU A N 1
ATOM 1077 C CA . LEU A 1 135 ? 4.894 -5.122 1.571 1.00 90.06 135 LEU A CA 1
ATOM 1078 C C . LEU A 1 135 ? 5.737 -5.096 2.848 1.00 90.06 135 LEU A C 1
ATOM 1080 O O . LEU A 1 135 ? 5.638 -6.011 3.662 1.00 90.06 135 LEU A O 1
ATOM 1084 N N . ASN A 1 136 ? 6.550 -4.056 3.041 1.00 89.88 136 ASN A N 1
ATOM 1085 C CA . ASN A 1 136 ? 7.374 -3.928 4.239 1.00 89.88 136 ASN A CA 1
ATOM 1086 C C . ASN A 1 136 ? 6.517 -3.915 5.509 1.00 89.88 136 ASN A C 1
ATOM 1088 O O . ASN A 1 136 ? 6.890 -4.532 6.501 1.00 89.88 136 ASN A O 1
ATOM 1092 N N . GLU A 1 137 ? 5.344 -3.278 5.474 1.00 90.44 137 GLU A N 1
ATOM 1093 C CA . GLU A 1 137 ? 4.389 -3.323 6.582 1.00 90.44 137 GLU A CA 1
ATOM 1094 C C . GLU A 1 137 ? 3.948 -4.760 6.899 1.00 90.44 137 GLU A C 1
ATOM 1096 O O . GLU A 1 137 ? 3.939 -5.153 8.068 1.00 90.44 137 GLU A O 1
ATOM 1101 N N . VAL A 1 138 ? 3.617 -5.554 5.875 1.00 90.12 138 VAL A N 1
ATOM 1102 C CA . VAL A 1 138 ? 3.235 -6.966 6.044 1.00 90.12 138 VAL A CA 1
ATOM 1103 C C . VAL A 1 138 ? 4.395 -7.779 6.619 1.00 90.12 138 VAL A C 1
ATOM 1105 O O . VAL A 1 138 ? 4.197 -8.531 7.571 1.00 90.12 138 VAL A O 1
ATOM 1108 N N . LEU A 1 139 ? 5.611 -7.596 6.101 1.00 89.38 139 LEU A N 1
ATOM 1109 C CA . LEU A 1 139 ? 6.801 -8.317 6.560 1.00 89.38 139 LEU A CA 1
ATOM 1110 C C . LEU A 1 139 ? 7.177 -7.970 8.008 1.00 89.38 139 LEU A C 1
ATOM 1112 O O . LEU A 1 139 ? 7.512 -8.862 8.785 1.00 89.38 139 LEU A O 1
ATOM 1116 N N . ILE A 1 140 ? 7.076 -6.696 8.400 1.00 88.94 140 ILE A N 1
ATOM 1117 C CA . ILE A 1 140 ? 7.301 -6.262 9.787 1.00 88.94 140 ILE A CA 1
ATOM 1118 C C . ILE A 1 140 ? 6.270 -6.903 10.712 1.00 88.94 140 ILE A C 1
ATOM 1120 O O . ILE A 1 140 ? 6.633 -7.468 11.739 1.00 88.94 140 ILE A O 1
ATOM 1124 N N . LYS A 1 141 ? 4.990 -6.871 10.331 1.00 88.69 141 LYS A N 1
ATOM 1125 C CA . LYS A 1 141 ? 3.921 -7.508 11.109 1.00 88.69 141 LYS A CA 1
ATOM 1126 C C . LYS A 1 141 ? 4.116 -9.015 11.229 1.00 88.69 141 LYS A C 1
ATOM 1128 O O . LYS A 1 141 ? 3.859 -9.575 12.288 1.00 88.69 141 LYS A O 1
ATOM 1133 N N . TYR A 1 142 ? 4.590 -9.660 10.169 1.00 88.50 142 TYR A N 1
ATOM 1134 C CA . TYR A 1 142 ? 4.885 -11.087 10.181 1.00 88.50 142 TYR A CA 1
ATOM 1135 C C . TYR A 1 142 ? 6.018 -11.400 11.164 1.00 88.50 142 TYR A C 1
ATOM 1137 O O . TYR A 1 142 ? 5.866 -12.264 12.024 1.00 88.50 142 TYR A O 1
ATOM 1145 N N . ARG A 1 143 ? 7.115 -10.633 11.106 1.00 87.31 143 ARG A N 1
ATOM 1146 C CA . ARG A 1 143 ? 8.240 -10.744 12.045 1.00 87.31 143 ARG A CA 1
ATOM 1147 C C . ARG A 1 143 ? 7.809 -10.531 13.497 1.00 87.31 143 ARG A C 1
ATOM 1149 O O . ARG A 1 143 ? 8.267 -11.249 14.380 1.00 87.31 143 ARG A O 1
ATOM 1156 N N . ASP A 1 144 ? 6.947 -9.548 13.738 1.00 86.38 144 ASP A N 1
ATOM 1157 C CA . ASP A 1 144 ? 6.510 -9.160 15.081 1.00 86.38 144 ASP A CA 1
ATOM 1158 C C . ASP A 1 144 ? 5.414 -10.094 15.646 1.00 86.38 144 ASP A C 1
ATOM 1160 O O . ASP A 1 144 ? 4.932 -9.871 16.755 1.00 86.38 144 ASP A O 1
ATOM 1164 N N . GLY A 1 145 ? 5.033 -11.152 14.915 1.00 82.19 145 GLY A N 1
ATOM 1165 C CA . GLY A 1 145 ? 4.061 -12.149 15.373 1.00 82.19 145 GLY A CA 1
ATOM 1166 C C . GLY A 1 145 ? 2.632 -11.613 15.419 1.00 82.19 145 GLY A C 1
ATOM 1167 O O . GLY A 1 145 ? 1.909 -11.852 16.384 1.00 82.19 145 GLY A O 1
ATOM 1168 N N . TRP A 1 146 ? 2.242 -10.838 14.406 1.00 85.81 146 TRP A N 1
ATOM 1169 C CA . TRP A 1 146 ? 0.921 -10.223 14.333 1.00 85.81 146 TRP A CA 1
ATOM 1170 C C . TRP A 1 146 ? -0.213 -11.247 14.450 1.00 85.81 146 TRP A C 1
ATOM 1172 O O . TRP A 1 146 ? -0.219 -12.266 13.762 1.00 85.81 146 TRP A O 1
ATOM 1182 N N . ASP A 1 147 ? -1.206 -10.910 15.274 1.00 78.94 147 ASP A N 1
ATOM 1183 C CA . ASP A 1 147 ? -2.423 -11.692 15.462 1.00 78.94 147 ASP A CA 1
ATOM 1184 C C . ASP A 1 147 ? -3.665 -10.813 15.248 1.00 78.94 147 ASP A C 1
ATOM 1186 O O . ASP A 1 147 ? -3.742 -9.653 15.676 1.00 78.94 147 ASP A O 1
ATOM 1190 N N . LEU A 1 148 ? -4.658 -11.394 14.580 1.00 77.75 148 LEU A N 1
ATOM 1191 C CA . LEU A 1 148 ? -5.945 -10.780 14.287 1.00 77.75 148 LEU A CA 1
ATOM 1192 C C . LEU A 1 148 ? -6.736 -10.498 15.576 1.00 77.75 148 LEU A C 1
ATOM 1194 O O . LEU A 1 148 ? -7.456 -9.495 15.638 1.00 77.75 148 LEU A O 1
ATOM 1198 N N . GLY A 1 149 ? -6.552 -11.325 16.614 1.00 69.75 149 GLY A N 1
ATOM 1199 C CA . GLY A 1 149 ? -7.227 -11.196 17.910 1.00 69.75 149 GLY A CA 1
ATOM 1200 C C . GLY A 1 149 ? -6.935 -9.885 18.649 1.00 69.75 149 GLY A C 1
ATOM 1201 O O . GLY A 1 149 ? -7.789 -9.379 19.376 1.00 69.75 149 GLY A O 1
ATOM 1202 N N . TYR A 1 150 ? -5.779 -9.256 18.412 1.00 70.94 150 TYR A N 1
ATOM 1203 C CA . TYR A 1 150 ? -5.474 -7.936 18.984 1.00 70.94 150 TYR A CA 1
ATOM 1204 C C . TYR A 1 150 ? -6.268 -6.796 18.338 1.00 70.94 150 TYR A C 1
ATOM 1206 O O . TYR A 1 150 ? -6.398 -5.715 18.918 1.00 70.94 150 TYR A O 1
ATOM 1214 N N . HIS A 1 151 ? -6.776 -6.999 17.121 1.00 69.94 151 HIS A N 1
ATOM 1215 C CA . HIS A 1 151 ? -7.436 -5.951 16.347 1.00 69.94 151 HIS A CA 1
ATOM 1216 C C . HIS A 1 151 ? -8.956 -6.067 16.320 1.00 69.94 151 HIS A C 1
ATOM 1218 O O . HIS A 1 151 ? -9.614 -5.027 16.180 1.00 69.94 151 HIS A O 1
ATOM 1224 N N . PHE A 1 152 ? -9.487 -7.284 16.440 1.00 72.94 152 PHE A N 1
ATOM 1225 C CA . PHE A 1 152 ? -10.911 -7.585 16.358 1.00 72.94 152 PHE A CA 1
ATOM 1226 C C . PHE A 1 152 ? -11.306 -8.615 17.416 1.00 72.94 152 PHE A C 1
ATOM 1228 O O . PHE A 1 152 ? -10.615 -9.611 17.609 1.00 72.94 152 PHE A O 1
ATOM 1235 N N . TYR A 1 153 ? -12.457 -8.401 18.053 1.00 66.00 153 TYR A N 1
ATOM 1236 C CA . TYR A 1 153 ? -13.090 -9.434 18.864 1.00 66.00 153 TYR A CA 1
ATOM 1237 C C . TYR A 1 153 ? -13.655 -10.506 17.931 1.00 66.00 153 TYR A C 1
ATOM 1239 O O . TYR A 1 153 ? -14.495 -10.211 17.081 1.00 66.00 153 TYR A O 1
ATOM 1247 N N . GLN A 1 154 ? -13.164 -11.735 18.066 1.00 65.50 154 GLN A N 1
ATOM 1248 C CA . GLN A 1 154 ? -13.725 -12.899 17.388 1.00 65.50 154 GLN A CA 1
ATOM 1249 C C . GLN A 1 154 ? -14.819 -13.536 18.260 1.00 65.50 154 GLN A C 1
ATOM 1251 O O . GLN A 1 154 ? -14.688 -13.529 19.487 1.00 65.50 154 GLN A O 1
ATOM 1256 N N . PRO A 1 155 ? -15.871 -14.121 17.660 1.00 64.06 155 PRO A N 1
ATOM 1257 C CA . PRO A 1 155 ? -16.096 -14.314 16.223 1.00 64.06 155 PRO A CA 1
ATOM 1258 C C . PRO A 1 155 ? -16.632 -13.065 15.504 1.00 64.06 155 PRO A C 1
ATOM 1260 O O . PRO A 1 155 ? -17.320 -12.236 16.097 1.00 64.06 155 PRO A O 1
ATOM 1263 N N . PHE A 1 156 ? -16.346 -12.952 14.201 1.00 67.88 156 PHE A N 1
ATOM 1264 C CA . PHE A 1 156 ? -16.966 -11.922 13.363 1.00 67.88 156 PHE A CA 1
ATOM 1265 C C . PHE A 1 156 ? -18.487 -12.138 13.281 1.00 67.88 156 PHE A C 1
ATOM 1267 O O . PHE A 1 156 ? -18.938 -13.287 13.227 1.00 67.88 156 PHE A O 1
ATOM 1274 N N . PRO A 1 157 ? -19.292 -11.060 13.244 1.00 68.81 157 PRO A N 1
ATOM 1275 C CA . PRO A 1 157 ? -20.729 -11.187 13.047 1.00 68.81 157 PRO A CA 1
ATOM 1276 C C . PRO A 1 157 ? -21.013 -11.849 11.693 1.00 68.81 157 PRO A C 1
ATOM 1278 O O . PRO A 1 157 ? -20.423 -11.479 10.681 1.00 68.81 157 PRO A O 1
ATOM 1281 N N . ALA A 1 158 ? -21.937 -12.814 11.669 1.00 64.19 158 ALA A N 1
ATOM 1282 C CA . ALA A 1 158 ? -22.230 -13.633 10.488 1.00 64.19 158 ALA A CA 1
ATOM 1283 C C . ALA A 1 158 ? -22.729 -12.830 9.268 1.00 64.19 158 ALA A C 1
ATOM 1285 O O . ALA A 1 158 ? -22.684 -13.333 8.150 1.00 64.19 158 ALA A O 1
ATOM 1286 N N . GLN A 1 159 ? -23.194 -11.590 9.465 1.00 68.19 159 GLN A N 1
ATOM 1287 C CA . GLN A 1 159 ? -23.602 -10.690 8.379 1.00 68.19 159 GLN A CA 1
ATOM 1288 C C . GLN A 1 159 ? -22.441 -9.886 7.764 1.00 68.19 159 GLN A C 1
ATOM 1290 O O . GLN A 1 159 ? -22.672 -9.088 6.856 1.00 68.19 159 GLN A O 1
ATOM 1295 N N . LEU A 1 160 ? -21.204 -10.038 8.253 1.00 75.50 160 LEU A N 1
ATOM 1296 C CA . LEU A 1 160 ? -20.064 -9.299 7.718 1.00 75.50 160 LEU A CA 1
ATOM 1297 C C . LEU A 1 160 ? -19.592 -9.899 6.393 1.00 75.50 160 LEU A C 1
ATOM 1299 O O . LEU A 1 160 ? -18.911 -10.919 6.362 1.00 75.50 160 LEU A O 1
ATOM 1303 N N . ASP A 1 161 ? -19.888 -9.194 5.304 1.00 77.62 161 ASP A N 1
ATOM 1304 C CA . ASP A 1 161 ? -19.284 -9.452 4.001 1.00 77.62 161 ASP A CA 1
ATOM 1305 C C . ASP A 1 161 ? -17.825 -8.958 3.981 1.00 77.62 161 ASP A C 1
ATOM 1307 O O . ASP A 1 161 ? -17.537 -7.761 3.798 1.00 77.62 161 ASP A O 1
ATOM 1311 N N . ILE A 1 162 ? -16.899 -9.887 4.228 1.00 80.50 162 ILE A N 1
ATOM 1312 C CA . ILE A 1 162 ? -15.457 -9.642 4.185 1.00 80.50 162 ILE A CA 1
ATOM 1313 C C . ILE A 1 162 ? -15.034 -9.509 2.714 1.00 80.50 162 ILE A C 1
ATOM 1315 O O . ILE A 1 162 ? -15.245 -10.436 1.932 1.00 80.50 162 ILE A O 1
ATOM 1319 N N . PRO A 1 163 ? -14.413 -8.382 2.315 1.00 85.06 163 PRO A N 1
ATOM 1320 C CA . PRO A 1 163 ? -13.874 -8.228 0.968 1.00 85.06 163 PRO A CA 1
ATOM 1321 C C . PRO A 1 163 ? -12.937 -9.383 0.588 1.00 85.06 163 PRO A C 1
ATOM 1323 O O . PRO A 1 163 ? -12.080 -9.762 1.387 1.00 85.06 163 PRO A O 1
ATOM 1326 N N . ARG A 1 164 ? -13.076 -9.917 -0.635 1.00 83.56 164 ARG A N 1
ATOM 1327 C CA . ARG A 1 164 ? -12.302 -11.084 -1.106 1.00 83.56 164 ARG A CA 1
ATOM 1328 C C . ARG A 1 164 ? -10.792 -10.893 -0.965 1.00 83.56 164 ARG A C 1
ATOM 1330 O O . ARG A 1 164 ? -10.119 -11.788 -0.489 1.00 83.56 164 ARG A O 1
ATOM 1337 N N . ASP A 1 165 ? -10.289 -9.691 -1.253 1.00 81.56 165 ASP A N 1
ATOM 1338 C CA . ASP A 1 165 ? -8.869 -9.345 -1.097 1.00 81.56 165 ASP A CA 1
ATOM 1339 C C . ASP A 1 165 ? -8.346 -9.554 0.331 1.00 81.56 165 ASP A C 1
ATOM 1341 O O . ASP A 1 165 ? -7.184 -9.896 0.529 1.00 81.56 165 ASP A O 1
ATOM 1345 N N . ILE A 1 166 ? -9.206 -9.348 1.327 1.00 85.19 166 ILE A N 1
ATOM 1346 C CA . ILE A 1 166 ? -8.885 -9.530 2.741 1.00 85.19 166 ILE A CA 1
ATOM 1347 C C . ILE A 1 166 ? -9.040 -10.998 3.138 1.00 85.19 166 ILE A C 1
ATOM 1349 O O . ILE A 1 166 ? -8.209 -11.501 3.887 1.00 85.19 166 ILE A O 1
ATOM 1353 N N . ALA A 1 167 ? -10.083 -11.672 2.647 1.00 85.19 167 ALA A N 1
ATOM 1354 C CA . ALA A 1 167 ? -10.306 -13.091 2.904 1.00 85.19 167 ALA A CA 1
ATOM 1355 C C . ALA A 1 167 ? -9.139 -13.937 2.372 1.00 85.19 167 ALA A C 1
ATOM 1357 O O . ALA A 1 167 ? -8.516 -14.652 3.148 1.00 85.19 167 ALA A O 1
ATOM 1358 N N . ASP A 1 168 ? -8.752 -13.739 1.109 1.00 86.44 168 ASP A N 1
ATOM 1359 C CA . ASP A 1 168 ? -7.661 -14.481 0.470 1.00 86.44 168 ASP A CA 1
ATOM 1360 C C . ASP A 1 168 ? -6.324 -14.284 1.217 1.00 86.44 168 ASP A C 1
ATOM 1362 O O . ASP A 1 168 ? -5.522 -15.208 1.355 1.00 86.44 168 ASP A O 1
ATOM 1366 N N . GLN A 1 169 ? -6.082 -13.078 1.747 1.00 88.19 169 GLN A N 1
ATOM 1367 C CA . GLN A 1 169 ? -4.879 -12.770 2.525 1.00 88.19 169 GLN A CA 1
ATOM 1368 C C . GLN A 1 169 ? -4.887 -13.427 3.915 1.00 88.19 169 GLN A C 1
ATOM 1370 O O . GLN A 1 169 ? -3.837 -13.865 4.392 1.00 88.19 169 GLN A O 1
ATOM 1375 N N . LEU A 1 170 ? -6.054 -13.506 4.561 1.00 86.00 170 LEU A N 1
ATOM 1376 C CA . LEU A 1 170 ? -6.222 -14.228 5.824 1.00 86.00 170 LEU A CA 1
ATOM 1377 C C . LEU A 1 170 ? -6.076 -15.739 5.625 1.00 86.00 170 LEU A C 1
ATOM 1379 O O . LEU A 1 170 ? -5.421 -16.385 6.442 1.00 86.00 170 LEU A O 1
ATOM 1383 N N . ASP A 1 171 ? -6.613 -16.278 4.530 1.00 86.50 171 ASP A N 1
ATOM 1384 C CA . ASP A 1 171 ? -6.497 -17.693 4.166 1.00 86.50 171 ASP A CA 1
ATOM 1385 C C . ASP A 1 171 ? -5.037 -18.082 3.883 1.00 86.50 171 ASP A C 1
ATOM 1387 O O . ASP A 1 171 ? -4.592 -19.160 4.273 1.00 86.50 171 ASP A O 1
ATOM 1391 N N . ALA A 1 172 ? -4.248 -17.168 3.307 1.00 85.62 172 ALA A N 1
ATOM 1392 C CA . ALA A 1 172 ? -2.798 -17.320 3.155 1.00 85.62 172 ALA A CA 1
ATOM 1393 C C . ALA A 1 172 ? -2.012 -17.196 4.483 1.00 85.62 172 ALA A C 1
ATOM 1395 O O . ALA A 1 172 ? -0.783 -17.324 4.501 1.00 85.62 172 ALA A O 1
ATOM 1396 N N . GLY A 1 173 ? -2.684 -16.915 5.605 1.00 84.56 173 GLY A N 1
ATOM 1397 C CA . GLY A 1 173 ? -2.060 -16.733 6.916 1.00 84.56 173 GLY A CA 1
ATOM 1398 C C . GLY A 1 173 ? -1.163 -15.496 6.993 1.00 84.56 173 GLY A C 1
ATOM 1399 O O . GLY A 1 173 ? -0.175 -15.498 7.730 1.00 84.56 173 GLY A O 1
ATOM 1400 N N . LEU A 1 174 ? -1.456 -14.462 6.199 1.00 88.62 174 LEU A N 1
ATOM 1401 C CA . LEU A 1 174 ? -0.659 -13.241 6.138 1.00 88.62 174 LEU A CA 1
ATOM 1402 C C . LEU A 1 174 ? -1.273 -12.113 6.979 1.00 88.62 174 LEU A C 1
ATOM 1404 O O . LEU A 1 174 ? -2.494 -11.934 6.995 1.00 88.62 174 LEU A O 1
ATOM 1408 N N . PRO A 1 175 ? -0.440 -11.282 7.632 1.00 89.31 175 PRO A N 1
ATOM 1409 C CA . PRO A 1 175 ? -0.923 -10.119 8.360 1.00 89.31 175 PRO A CA 1
ATOM 1410 C C . PRO A 1 175 ? -1.633 -9.116 7.457 1.00 89.31 175 PRO A C 1
ATOM 1412 O O . PRO A 1 175 ? -1.150 -8.805 6.368 1.00 89.31 175 PRO A O 1
ATOM 1415 N N . LEU A 1 176 ? -2.734 -8.543 7.942 1.00 88.50 176 LEU A N 1
ATOM 1416 C CA . LEU A 1 176 ? -3.474 -7.514 7.212 1.00 88.50 176 LEU A CA 1
ATOM 1417 C C . LEU A 1 176 ? -2.768 -6.157 7.253 1.00 88.50 176 LEU A C 1
ATOM 1419 O O . LEU A 1 176 ? -2.194 -5.756 8.271 1.00 88.50 176 LEU A O 1
ATOM 1423 N N . LEU A 1 177 ? -2.897 -5.388 6.173 1.00 88.00 177 LEU A N 1
ATOM 1424 C CA . LEU A 1 177 ? -2.426 -4.005 6.114 1.00 88.00 177 LEU A CA 1
ATOM 1425 C C . LEU A 1 177 ? -3.282 -3.080 6.989 1.00 88.00 177 LEU A C 1
ATOM 1427 O O . LEU A 1 177 ? -4.479 -3.292 7.184 1.00 88.00 177 LEU A O 1
ATOM 1431 N N . GLY A 1 178 ? -2.699 -1.983 7.474 1.00 84.12 178 GLY A N 1
ATOM 1432 C CA . GLY A 1 178 ? -3.390 -0.989 8.297 1.00 84.12 178 GLY A CA 1
ATOM 1433 C C . GLY A 1 178 ? -4.610 -0.396 7.590 1.00 84.12 178 GLY A C 1
ATOM 1434 O O . GLY A 1 178 ? -5.666 -0.230 8.203 1.00 84.12 178 GLY A O 1
ATOM 1435 N N . ARG A 1 179 ? -4.504 -0.174 6.272 1.00 85.25 179 ARG A N 1
ATOM 1436 C CA . ARG A 1 179 ? -5.627 0.257 5.425 1.00 85.25 179 ARG A CA 1
ATOM 1437 C C . ARG A 1 179 ? -6.762 -0.774 5.370 1.00 85.25 179 ARG A C 1
ATOM 1439 O O . ARG A 1 179 ? -7.927 -0.393 5.438 1.00 85.25 179 ARG A O 1
ATOM 1446 N N . GLN A 1 180 ? -6.441 -2.070 5.312 1.00 86.44 180 GLN A N 1
ATOM 1447 C CA . GLN A 1 180 ? -7.436 -3.148 5.297 1.00 86.44 180 GLN A CA 1
ATOM 1448 C C . GLN A 1 180 ? -8.124 -3.266 6.660 1.00 86.44 180 GLN A C 1
ATOM 1450 O O . GLN A 1 180 ? -9.347 -3.362 6.720 1.00 86.44 180 GLN A O 1
ATOM 1455 N N . ILE A 1 181 ? -7.370 -3.143 7.759 1.00 86.50 181 ILE A N 1
ATOM 1456 C CA . ILE A 1 181 ? -7.923 -3.105 9.123 1.00 86.50 181 ILE A CA 1
ATOM 1457 C C . ILE A 1 181 ? -8.890 -1.920 9.277 1.00 86.50 181 ILE A C 1
ATOM 1459 O O . ILE A 1 181 ? -9.987 -2.075 9.813 1.00 86.50 181 ILE A O 1
ATOM 1463 N N . ALA A 1 182 ? -8.521 -0.734 8.783 1.00 85.62 182 ALA A N 1
ATOM 1464 C CA . ALA A 1 182 ? -9.387 0.445 8.818 1.00 85.62 182 ALA A CA 1
ATOM 1465 C C . ALA A 1 182 ? -10.659 0.272 7.964 1.00 85.62 182 ALA A C 1
ATOM 1467 O O . ALA A 1 182 ? -11.750 0.664 8.395 1.00 85.62 182 ALA A O 1
ATOM 1468 N N . ARG A 1 183 ? -10.537 -0.353 6.786 1.00 85.44 183 ARG A N 1
ATOM 1469 C CA . ARG A 1 183 ? -11.664 -0.683 5.900 1.00 85.44 183 ARG A CA 1
ATOM 1470 C C . ARG A 1 183 ? -12.631 -1.665 6.567 1.00 85.44 183 ARG A C 1
ATOM 1472 O O . ARG A 1 183 ? -13.828 -1.395 6.601 1.00 85.44 183 ARG A O 1
ATOM 1479 N N . LEU A 1 184 ? -12.121 -2.732 7.187 1.00 85.19 184 LEU A N 1
ATOM 1480 C CA . LEU A 1 184 ? -12.929 -3.687 7.958 1.00 85.19 184 LEU A CA 1
ATOM 1481 C C . LEU A 1 184 ? -13.645 -3.030 9.138 1.00 85.19 184 LEU A C 1
ATOM 1483 O O . LEU A 1 184 ? -14.835 -3.250 9.334 1.00 85.19 184 LEU A O 1
ATOM 1487 N N . ARG A 1 185 ? -12.953 -2.180 9.907 1.00 83.38 185 ARG A N 1
ATOM 1488 C CA . ARG A 1 185 ? -13.569 -1.430 11.017 1.00 83.38 185 ARG A CA 1
ATOM 1489 C C . ARG A 1 185 ? -14.690 -0.510 10.548 1.00 83.38 185 ARG A C 1
ATOM 1491 O O . ARG A 1 185 ? -15.640 -0.272 11.284 1.00 83.38 185 ARG A O 1
ATOM 1498 N N . THR A 1 186 ? -14.573 0.039 9.345 1.00 85.62 186 THR A N 1
ATOM 1499 C CA . THR A 1 186 ? -15.622 0.885 8.769 1.00 85.62 186 THR A CA 1
ATOM 1500 C C . THR A 1 186 ? -16.838 0.047 8.389 1.00 85.62 186 THR A C 1
ATOM 1502 O O . THR A 1 186 ? -17.920 0.363 8.871 1.00 85.62 186 THR A O 1
ATOM 1505 N N . LYS A 1 187 ? -16.649 -1.090 7.703 1.00 83.25 187 LYS A N 1
ATOM 1506 C CA . LYS A 1 187 ? -17.737 -2.046 7.431 1.00 83.25 187 LYS A CA 1
ATOM 1507 C C . LYS A 1 187 ? -18.424 -2.559 8.705 1.00 83.25 187 LYS A C 1
ATOM 1509 O O . LYS A 1 187 ? -19.645 -2.642 8.754 1.00 83.25 187 LYS A O 1
ATOM 1514 N N . LEU A 1 188 ? -17.659 -2.874 9.753 1.00 83.06 188 LEU A N 1
ATOM 1515 C CA . LEU A 1 188 ? -18.220 -3.300 11.042 1.00 83.06 188 LEU A CA 1
ATOM 1516 C C . LEU A 1 188 ? -19.112 -2.217 11.658 1.00 83.06 188 LEU A C 1
ATOM 1518 O O . LEU A 1 188 ? -20.234 -2.506 12.062 1.00 83.06 188 LEU A O 1
ATOM 1522 N N . ARG A 1 189 ? -18.651 -0.960 11.664 1.00 82.06 189 ARG A N 1
ATOM 1523 C CA . ARG A 1 189 ? -19.447 0.171 12.164 1.00 82.06 189 ARG A CA 1
ATOM 1524 C C . ARG A 1 189 ? -20.705 0.410 11.335 1.00 82.06 189 ARG A C 1
ATOM 1526 O O . ARG A 1 189 ? -21.735 0.751 11.902 1.00 82.06 189 ARG A O 1
ATOM 1533 N N . GLU A 1 190 ? -20.635 0.245 10.018 1.00 84.12 190 GLU A N 1
ATOM 1534 C CA . GLU A 1 190 ? -21.802 0.362 9.136 1.00 84.12 190 GLU A CA 1
ATOM 1535 C C . GLU A 1 190 ? -22.853 -0.707 9.457 1.00 84.12 190 GLU A C 1
ATOM 1537 O O . GLU A 1 190 ? -24.034 -0.385 9.561 1.00 84.12 190 GLU A O 1
ATOM 1542 N N . LEU A 1 191 ? -22.434 -1.951 9.707 1.00 79.50 191 LEU A N 1
ATOM 1543 C CA . LEU A 1 191 ? -23.342 -3.030 10.109 1.00 79.50 191 LEU A CA 1
ATOM 1544 C C . LEU A 1 191 ? -23.946 -2.810 11.497 1.00 79.50 191 LEU A C 1
ATOM 1546 O O . LEU A 1 191 ? -25.148 -3.012 11.677 1.00 79.50 191 LEU A O 1
ATOM 1550 N N . GLU A 1 192 ? -23.151 -2.371 12.473 1.00 78.38 192 GLU A N 1
ATOM 1551 C CA . GLU A 1 192 ? -23.646 -2.011 13.809 1.00 78.38 192 GLU A CA 1
ATOM 1552 C C . GLU A 1 192 ? -24.672 -0.873 13.737 1.00 78.38 192 GLU A C 1
ATOM 1554 O O . GLU A 1 192 ? -25.702 -0.908 14.411 1.00 78.38 192 GLU A O 1
ATOM 1559 N N . GLN A 1 193 ? -24.428 0.130 12.890 1.00 78.56 193 GLN A N 1
ATOM 1560 C CA . GLN A 1 193 ? -25.369 1.226 12.677 1.00 78.56 193 GLN A CA 1
ATOM 1561 C C . GLN A 1 193 ? -26.633 0.757 11.960 1.00 78.56 193 GLN A C 1
ATOM 1563 O O . GLN A 1 193 ? -27.721 1.122 12.396 1.00 78.56 193 GLN A O 1
ATOM 1568 N N . ALA A 1 194 ? -26.521 -0.068 10.917 1.00 77.50 194 ALA A N 1
ATOM 1569 C CA . ALA A 1 194 ? -27.671 -0.610 10.194 1.00 77.50 194 ALA A CA 1
ATOM 1570 C C . ALA A 1 194 ? -28.578 -1.438 11.117 1.00 77.50 194 ALA A C 1
ATOM 1572 O O . ALA A 1 194 ? -29.782 -1.198 11.187 1.00 77.50 194 ALA A O 1
ATOM 1573 N N . SER A 1 195 ? -27.991 -2.330 11.917 1.00 70.94 195 SER A N 1
ATOM 1574 C CA . SER A 1 195 ? -28.733 -3.152 12.881 1.00 70.94 195 SER A CA 1
ATOM 1575 C C . SER A 1 195 ? -29.283 -2.345 14.070 1.00 70.94 195 SER A C 1
ATOM 1577 O O . SER A 1 195 ? -30.338 -2.678 14.615 1.00 70.94 195 SER A O 1
ATOM 1579 N N . SER A 1 196 ? -28.634 -1.240 14.453 1.00 67.88 196 SER A N 1
ATOM 1580 C CA . SER A 1 196 ? -29.174 -0.282 15.429 1.00 67.88 196 SER A CA 1
ATOM 1581 C C . SER A 1 196 ? -30.366 0.509 14.868 1.00 67.88 196 SER A C 1
ATOM 1583 O O . SER A 1 196 ? -31.398 0.619 15.533 1.00 67.88 196 SER A O 1
ATOM 1585 N N . TRP A 1 197 ? -30.278 0.995 13.624 1.00 55.47 197 TRP A N 1
ATOM 1586 C CA . TRP A 1 197 ? -31.380 1.672 12.930 1.00 55.47 197 TRP A CA 1
ATOM 1587 C C . TRP A 1 197 ? -32.580 0.748 12.713 1.00 55.47 197 TRP A C 1
ATOM 1589 O O . TRP A 1 197 ? -33.708 1.177 12.942 1.00 55.47 197 TRP A O 1
ATOM 1599 N N . GLU A 1 198 ? -32.365 -0.523 12.363 1.00 64.38 198 GLU A N 1
ATOM 1600 C CA . GLU A 1 198 ? -33.438 -1.523 12.268 1.00 64.38 198 GLU A CA 1
ATOM 1601 C C . GLU A 1 198 ? -34.131 -1.748 13.616 1.00 64.38 198 GLU A C 1
ATOM 1603 O O . GLU A 1 198 ? -35.359 -1.780 13.680 1.00 64.38 198 GLU A O 1
ATOM 1608 N N . ARG A 1 199 ? -33.373 -1.828 14.718 1.00 62.47 199 ARG A N 1
ATOM 1609 C CA . ARG A 1 199 ? -33.939 -1.944 16.073 1.00 62.47 199 ARG A CA 1
ATOM 1610 C C . ARG A 1 199 ? -34.740 -0.709 16.483 1.00 62.47 199 ARG A C 1
ATOM 1612 O O . ARG A 1 199 ? -35.798 -0.851 17.093 1.00 62.47 199 ARG A O 1
ATOM 1619 N N . ILE A 1 200 ? -34.263 0.488 16.143 1.00 59.03 200 ILE A N 1
ATOM 1620 C CA . ILE A 1 200 ? -34.969 1.748 16.417 1.00 59.03 200 ILE A CA 1
ATOM 1621 C C . ILE A 1 200 ? -36.228 1.862 15.548 1.00 59.03 200 ILE A C 1
ATOM 1623 O O . ILE A 1 200 ? -37.282 2.220 16.072 1.00 59.03 200 ILE A O 1
ATOM 1627 N N . SER A 1 201 ? -36.158 1.503 14.261 1.00 60.59 201 SER A N 1
ATOM 1628 C CA . SER A 1 201 ? -37.310 1.513 13.349 1.00 60.59 201 SER A CA 1
ATOM 1629 C C . SER A 1 201 ? -38.389 0.553 13.835 1.00 60.59 201 SER A C 1
ATOM 1631 O O . SER A 1 201 ? -39.506 0.990 14.103 1.00 60.59 201 SER A O 1
ATOM 1633 N N . GLN A 1 202 ? -38.028 -0.710 14.088 1.00 59.00 202 GLN A N 1
ATOM 1634 C CA . GLN A 1 202 ? -38.950 -1.727 14.599 1.00 59.00 202 GLN A CA 1
ATOM 1635 C C . GLN A 1 202 ? -39.497 -1.377 15.991 1.00 59.00 202 GLN A C 1
ATOM 1637 O O . GLN A 1 202 ? -40.653 -1.672 16.294 1.00 59.00 202 GLN A O 1
ATOM 1642 N N . GLY A 1 203 ? -38.699 -0.724 16.842 1.00 59.78 203 GLY A N 1
ATOM 1643 C CA . GLY A 1 203 ? -39.155 -0.182 18.122 1.00 59.78 203 GLY A CA 1
ATOM 1644 C C . GLY A 1 203 ? -40.184 0.938 17.945 1.00 59.78 203 GLY A C 1
ATOM 1645 O O . GLY A 1 203 ? -41.216 0.933 18.611 1.00 59.78 203 GLY A O 1
ATOM 1646 N N . SER A 1 204 ? -39.949 1.858 17.008 1.00 55.78 204 SER A N 1
ATOM 1647 C CA . SER A 1 204 ? -40.870 2.959 16.702 1.00 55.78 204 SER A CA 1
ATOM 1648 C C . SER A 1 204 ? -42.172 2.479 16.048 1.00 55.78 204 SER A C 1
ATOM 1650 O O . SER A 1 204 ? -43.241 3.001 16.361 1.00 55.78 204 SER A O 1
ATOM 1652 N N . GLU A 1 205 ? -42.107 1.439 15.211 1.00 57.25 205 GLU A N 1
ATOM 1653 C CA . GLU A 1 205 ? -43.267 0.792 14.591 1.00 57.25 205 GLU A CA 1
ATOM 1654 C C . GLU A 1 205 ? -44.098 0.019 15.615 1.00 57.25 205 GLU A C 1
ATOM 1656 O O . GLU A 1 205 ? -45.322 0.131 15.614 1.00 57.25 205 GLU A O 1
ATOM 1661 N N . ARG A 1 206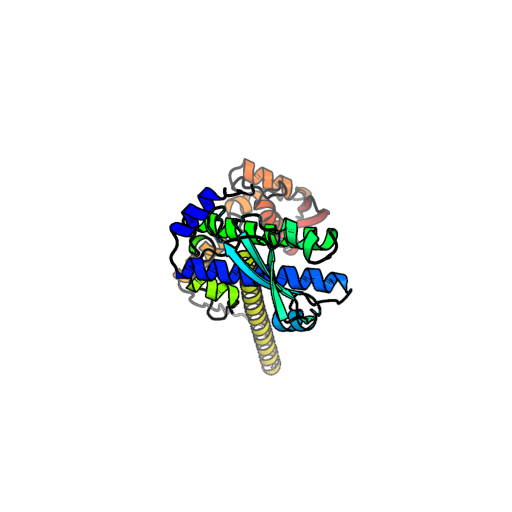 ? -43.456 -0.690 16.554 1.00 56.28 206 ARG A N 1
ATOM 1662 C CA . ARG A 1 206 ? -44.152 -1.361 17.665 1.00 56.28 206 ARG A CA 1
ATOM 1663 C C . ARG A 1 206 ? -44.847 -0.373 18.599 1.00 56.28 206 ARG A C 1
ATOM 1665 O O . ARG A 1 206 ? -45.972 -0.630 19.018 1.00 56.28 206 ARG A O 1
ATOM 1672 N N . VAL A 1 207 ? -44.210 0.762 18.897 1.00 58.34 207 VAL A N 1
ATOM 1673 C CA . VAL A 1 207 ? -44.819 1.834 19.703 1.00 58.34 207 VAL A CA 1
ATOM 1674 C C . VAL A 1 207 ? -45.984 2.488 18.952 1.00 58.34 207 VAL A C 1
ATOM 1676 O O . VAL A 1 207 ? -47.023 2.742 19.556 1.00 58.34 207 VAL A O 1
ATOM 1679 N N . ARG A 1 208 ? -45.866 2.699 17.633 1.00 54.06 208 ARG A N 1
ATOM 1680 C CA . ARG A 1 208 ? -46.973 3.188 16.790 1.00 54.06 208 ARG A CA 1
ATOM 1681 C C . ARG A 1 208 ? -48.155 2.222 16.745 1.00 54.06 208 ARG A C 1
ATOM 1683 O O . ARG A 1 208 ? -49.273 2.654 17.001 1.00 54.06 208 ARG A O 1
ATOM 1690 N N . GLN A 1 209 ? -47.916 0.931 16.517 1.00 56.22 209 GLN A N 1
ATOM 1691 C CA . GLN A 1 209 ? -48.975 -0.085 16.520 1.00 56.22 209 GLN A CA 1
ATOM 1692 C C . GLN A 1 209 ? -49.644 -0.226 17.895 1.00 56.22 209 GLN A C 1
ATOM 1694 O O . GLN A 1 209 ? -50.855 -0.412 17.970 1.00 56.22 209 GLN A O 1
ATOM 1699 N N . GLN A 1 210 ? -48.897 -0.087 18.997 1.00 55.91 210 GLN A N 1
ATOM 1700 C CA . GLN A 1 210 ? -49.484 -0.062 20.344 1.00 55.91 210 GLN A CA 1
ATOM 1701 C C . GLN A 1 210 ? -50.336 1.187 20.613 1.00 55.91 210 GLN A C 1
ATOM 1703 O O . GLN A 1 210 ? -51.307 1.099 21.365 1.00 55.91 210 GLN A O 1
ATOM 1708 N N . LEU A 1 211 ? -49.997 2.336 20.021 1.00 52.56 211 LEU A N 1
ATOM 1709 C CA . LEU A 1 211 ? -50.791 3.565 20.128 1.00 52.56 211 LEU A CA 1
ATOM 1710 C C . LEU A 1 211 ? -52.069 3.498 19.279 1.00 52.56 211 LEU A C 1
ATOM 1712 O O . LEU A 1 211 ? -53.121 3.916 19.757 1.00 52.56 211 LEU A O 1
ATOM 1716 N N . GLU A 1 212 ? -52.009 2.914 18.078 1.00 50.31 212 GLU A N 1
ATOM 1717 C CA . GLU A 1 212 ? -53.199 2.656 17.250 1.00 50.31 212 GLU A CA 1
ATOM 1718 C C . GLU A 1 212 ? -54.152 1.662 17.929 1.00 50.31 212 GLU A C 1
ATOM 1720 O O . GLU A 1 212 ? -55.335 1.966 18.079 1.00 50.31 212 GLU A O 1
ATOM 1725 N N . TYR A 1 213 ? -53.638 0.553 18.475 1.00 49.06 213 TYR A N 1
ATOM 1726 C CA . TYR A 1 213 ? -54.458 -0.440 19.185 1.00 49.06 213 TYR A CA 1
ATOM 1727 C C . TYR A 1 213 ? -55.112 0.118 20.470 1.00 49.06 213 TYR A C 1
ATOM 1729 O O . TYR A 1 213 ? -56.223 -0.271 20.836 1.00 49.06 213 TYR A O 1
ATOM 1737 N N . LYS A 1 214 ? -54.471 1.080 21.154 1.00 47.81 214 LYS A N 1
ATOM 1738 C CA . LYS A 1 214 ? -55.072 1.782 22.306 1.00 47.81 214 LYS A CA 1
ATOM 1739 C C . LYS A 1 214 ? -56.135 2.810 21.914 1.00 47.81 214 LYS A C 1
ATOM 1741 O O . LYS A 1 214 ? -57.070 3.010 22.681 1.00 47.81 214 LYS A O 1
ATOM 1746 N N . SER A 1 215 ? -56.033 3.426 20.736 1.00 43.53 215 SER A N 1
ATOM 1747 C CA . SER A 1 215 ? -57.025 4.407 20.273 1.00 43.53 215 SER A CA 1
ATOM 1748 C C . SER A 1 215 ? -58.365 3.790 19.850 1.00 43.53 215 SER A C 1
ATOM 1750 O O . SER A 1 215 ? -59.387 4.465 19.927 1.00 43.53 215 SER A O 1
ATOM 1752 N N . GLU A 1 216 ? -58.391 2.503 19.484 1.00 42.97 216 GLU A N 1
ATOM 1753 C CA . GLU A 1 216 ? -59.632 1.803 19.112 1.00 42.97 216 GLU A CA 1
ATOM 1754 C C . GLU A 1 216 ? -60.370 1.164 20.301 1.00 42.97 216 GLU A C 1
ATOM 1756 O O . GLU A 1 216 ? -61.552 0.845 20.180 1.00 42.97 216 GLU A O 1
ATOM 1761 N N . THR A 1 217 ? -59.726 1.015 21.468 1.00 41.59 217 THR A N 1
ATOM 1762 C CA . THR A 1 217 ? -60.327 0.304 22.619 1.00 41.59 217 THR A CA 1
ATOM 1763 C C . THR A 1 217 ? -60.819 1.223 23.750 1.00 41.59 217 THR A C 1
ATOM 1765 O O . THR A 1 217 ? -61.501 0.755 24.657 1.00 41.59 217 THR A O 1
ATOM 1768 N N . GLU A 1 218 ? -60.555 2.533 23.707 1.00 39.34 218 GLU A N 1
ATOM 1769 C CA . GLU A 1 218 ? -61.026 3.493 24.722 1.00 39.34 218 GLU A CA 1
ATOM 1770 C C . GLU A 1 218 ? -62.034 4.498 24.145 1.00 39.34 218 GLU A C 1
ATOM 1772 O O . GLU A 1 218 ? -61.798 5.697 24.033 1.00 39.34 218 GLU A O 1
ATOM 1777 N N . THR A 1 219 ? -63.238 4.005 23.856 1.00 38.12 219 THR A N 1
ATOM 1778 C CA . THR A 1 219 ? -64.446 4.789 24.137 1.00 38.12 219 THR A CA 1
ATOM 1779 C C . THR A 1 219 ? -65.252 4.011 25.163 1.00 38.12 219 THR A C 1
ATOM 1781 O O . THR A 1 219 ? -65.852 3.005 24.813 1.00 38.12 219 THR A O 1
ATOM 1784 N N . VAL A 1 220 ? -65.200 4.431 26.434 1.00 34.97 220 VAL A N 1
ATOM 1785 C CA . VAL A 1 220 ? -66.276 4.339 27.445 1.00 34.97 220 VAL A CA 1
ATOM 1786 C C . VAL A 1 220 ? -65.735 4.785 28.816 1.00 34.97 220 VAL A C 1
ATOM 1788 O O . VAL A 1 220 ? -64.891 4.140 29.420 1.00 34.97 220 VAL A O 1
ATOM 1791 N N . VAL A 1 221 ? -66.296 5.917 29.257 1.00 31.77 221 VAL A N 1
ATOM 1792 C CA . VAL A 1 221 ? -66.587 6.376 30.629 1.00 31.77 221 VAL A CA 1
ATOM 1793 C C . VAL A 1 221 ? -65.417 6.571 31.607 1.00 31.77 221 VAL A C 1
ATOM 1795 O O . VAL A 1 221 ? -64.853 5.648 32.180 1.00 31.77 221 VAL A O 1
ATOM 1798 N N . ILE A 1 222 ? -65.171 7.857 31.869 1.00 37.62 222 ILE A N 1
ATOM 1799 C CA . ILE A 1 222 ? -64.444 8.398 33.017 1.00 37.62 222 ILE A CA 1
ATOM 1800 C C . ILE A 1 222 ? -65.192 8.003 34.295 1.00 37.62 222 ILE A C 1
ATOM 1802 O O . ILE A 1 222 ? -66.329 8.435 34.482 1.00 37.62 222 ILE A O 1
ATOM 1806 N N . ASP A 1 223 ? -64.533 7.269 35.192 1.00 26.98 223 ASP A N 1
ATOM 1807 C CA . ASP A 1 223 ? -64.872 7.314 36.611 1.00 26.98 223 ASP A CA 1
ATOM 1808 C C . ASP A 1 223 ? -63.611 7.373 37.478 1.00 26.98 223 ASP A C 1
ATOM 1810 O O . ASP A 1 223 ? -62.589 6.727 37.237 1.00 26.98 223 ASP A O 1
ATOM 1814 N N . THR A 1 224 ? -63.679 8.249 38.467 1.00 41.44 224 THR A N 1
ATOM 1815 C CA . THR A 1 224 ? -62.609 8.623 39.382 1.00 41.44 224 THR A CA 1
ATOM 1816 C C . THR A 1 224 ? -62.521 7.637 40.543 1.00 41.44 224 THR A C 1
ATOM 1818 O O . THR A 1 224 ? -63.359 7.707 41.432 1.00 41.44 224 THR A O 1
ATOM 1821 N N . ALA A 1 225 ? -61.486 6.787 40.591 1.00 31.03 225 ALA A N 1
ATOM 1822 C CA . ALA A 1 225 ? -60.831 6.318 41.826 1.00 31.03 225 ALA A CA 1
ATOM 1823 C C . ALA A 1 225 ? -59.705 5.299 41.539 1.00 31.03 225 ALA A C 1
ATOM 1825 O O . ALA A 1 225 ? -59.909 4.3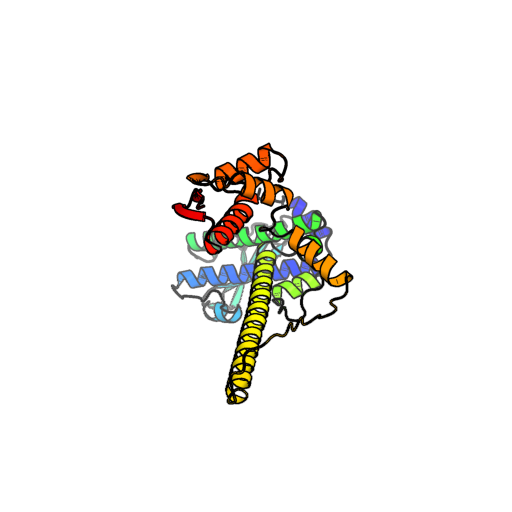29 40.826 1.00 31.03 225 ALA A O 1
ATOM 1826 N N . SER A 1 226 ? -58.545 5.516 42.174 1.00 39.06 226 SER A N 1
ATOM 1827 C CA . SER A 1 226 ? -57.580 4.515 42.679 1.00 39.06 226 SER A CA 1
ATOM 1828 C C . SER A 1 226 ? -57.342 3.209 41.894 1.00 39.06 226 SER A C 1
ATOM 1830 O O . SER A 1 226 ? -58.152 2.296 41.987 1.00 39.06 226 SER A O 1
ATOM 1832 N N . SER A 1 227 ? -56.131 3.038 41.337 1.00 30.86 227 SER A N 1
ATOM 1833 C CA . SER A 1 227 ? -55.316 1.797 41.414 1.00 30.86 227 SER A CA 1
ATOM 1834 C C . SER A 1 227 ? -53.977 2.029 40.682 1.00 30.86 227 SER A C 1
ATOM 1836 O O . SER A 1 227 ? -53.964 2.277 39.483 1.00 30.86 227 SER A O 1
ATOM 1838 N N . GLN A 1 228 ? -52.825 2.203 41.338 1.00 40.94 228 GLN A N 1
ATOM 1839 C CA . GLN A 1 228 ? -51.883 1.125 41.690 1.00 40.94 228 GLN A CA 1
ATOM 1840 C C . GLN A 1 228 ? -51.906 -0.092 40.740 1.00 40.94 228 GLN A C 1
ATOM 1842 O O . GLN A 1 228 ? -52.448 -1.143 41.050 1.00 40.94 228 GLN A O 1
ATOM 1847 N N . GLY A 1 229 ? -51.236 0.044 39.592 1.00 30.00 229 GLY A N 1
ATOM 1848 C CA . GLY A 1 229 ? -50.902 -1.055 38.680 1.00 30.00 229 GLY A CA 1
ATOM 1849 C C . GLY A 1 229 ? -49.404 -1.090 38.384 1.00 30.00 229 GLY A C 1
ATOM 1850 O O . GLY A 1 229 ? -48.952 -0.619 37.347 1.00 30.00 229 GLY A O 1
ATOM 1851 N N . MET A 1 230 ? -48.636 -1.610 39.337 1.00 29.95 230 MET A N 1
ATOM 1852 C CA . MET A 1 230 ? -47.217 -1.942 39.224 1.00 29.95 230 MET A CA 1
ATOM 1853 C C . MET A 1 230 ? -47.060 -3.163 38.299 1.00 29.95 230 MET A C 1
ATOM 1855 O O . MET A 1 230 ? -47.494 -4.254 38.657 1.00 29.95 230 MET A O 1
ATOM 1859 N N . LEU A 1 231 ? -46.456 -2.996 37.118 1.00 32.94 231 LEU A N 1
ATOM 1860 C CA . LEU A 1 231 ? -46.030 -4.116 36.271 1.00 32.94 231 LEU A CA 1
ATOM 1861 C C . LEU A 1 231 ? -44.630 -4.568 36.709 1.00 32.94 231 LEU A C 1
ATOM 1863 O O . LEU A 1 231 ? -43.620 -4.016 36.281 1.00 32.94 231 LEU A O 1
ATOM 1867 N N . LEU A 1 232 ? -44.599 -5.560 37.600 1.00 31.59 232 LEU A N 1
ATOM 1868 C CA . LEU A 1 232 ? -43.419 -6.355 37.938 1.00 31.59 232 LEU A CA 1
ATOM 1869 C C . LEU A 1 232 ? -43.111 -7.306 36.771 1.00 31.59 232 LEU A C 1
ATOM 1871 O O . LEU A 1 232 ? -43.750 -8.346 36.633 1.00 31.59 232 LEU A O 1
ATOM 1875 N N . PHE A 1 233 ? -42.135 -6.954 35.934 1.00 34.28 233 PHE A N 1
ATOM 1876 C CA . PHE A 1 233 ? -41.350 -7.955 35.213 1.00 34.28 233 PHE A CA 1
ATOM 1877 C C . PHE A 1 233 ? -40.259 -8.435 36.178 1.00 34.28 233 PHE A C 1
ATOM 1879 O O . PHE A 1 233 ? -39.413 -7.641 36.589 1.00 34.28 233 PHE A O 1
ATOM 1886 N N . GLU A 1 234 ? -40.294 -9.708 36.576 1.00 37.88 234 GLU A N 1
ATOM 1887 C CA . GLU A 1 234 ? -39.158 -10.370 37.230 1.00 37.88 234 GLU A CA 1
ATOM 1888 C C . GLU A 1 234 ? -38.033 -10.539 36.195 1.00 37.88 234 GLU A C 1
ATOM 1890 O O . GLU A 1 234 ? -37.895 -11.576 35.550 1.00 37.88 234 GLU A O 1
ATOM 1895 N N . GLU A 1 235 ? -37.249 -9.477 35.992 1.00 38.19 235 GLU A N 1
ATOM 1896 C CA . GLU A 1 235 ? -35.926 -9.571 35.373 1.00 38.19 235 GLU A CA 1
ATOM 1897 C C . GLU A 1 235 ? -34.989 -10.262 36.370 1.00 38.19 235 GLU A C 1
ATOM 1899 O O . GLU A 1 235 ? -34.888 -9.869 37.533 1.00 38.19 235 GLU A O 1
ATOM 1904 N N . THR A 1 236 ? -34.322 -11.329 35.936 1.00 44.81 236 THR A N 1
ATOM 1905 C CA . THR A 1 236 ? -33.428 -12.091 36.812 1.00 44.81 236 THR A CA 1
ATOM 1906 C C . THR A 1 236 ? -32.229 -11.237 37.249 1.00 44.81 236 THR A C 1
ATOM 1908 O O . THR A 1 236 ? -31.610 -10.540 36.443 1.00 44.81 236 THR A O 1
ATOM 1911 N N . ASP A 1 237 ? -31.853 -11.326 38.531 1.00 44.09 237 ASP A N 1
ATOM 1912 C CA . ASP A 1 237 ? -30.761 -10.562 39.172 1.00 44.09 237 ASP A CA 1
ATOM 1913 C C . ASP A 1 237 ? -29.392 -10.659 38.457 1.00 44.09 237 ASP A C 1
ATOM 1915 O O . ASP A 1 237 ? -28.485 -9.867 38.724 1.00 44.09 237 ASP A O 1
ATOM 1919 N N . SER A 1 238 ? -29.221 -11.626 37.552 1.00 44.28 238 SER A N 1
ATOM 1920 C CA . SER A 1 238 ? -28.006 -11.835 36.760 1.00 44.28 238 SER A CA 1
ATOM 1921 C C . SER A 1 238 ? -27.884 -10.844 35.595 1.00 44.28 238 SER A C 1
ATOM 1923 O O . SER A 1 238 ? -26.817 -10.266 35.390 1.00 44.28 238 SER A O 1
ATOM 1925 N N . GLU A 1 239 ? -28.974 -10.586 34.868 1.00 44.78 239 GLU A N 1
ATOM 1926 C CA . GLU A 1 239 ? -28.978 -9.723 33.674 1.00 44.78 239 GLU A CA 1
ATOM 1927 C C . GLU A 1 239 ? -28.912 -8.233 34.046 1.00 44.78 239 GLU A C 1
ATOM 1929 O O . GLU A 1 239 ? -28.277 -7.423 33.362 1.00 44.78 239 GLU A O 1
ATOM 1934 N N . LEU A 1 240 ? -29.504 -7.871 35.189 1.00 45.12 240 LEU A N 1
ATOM 1935 C CA . LEU A 1 240 ? -29.395 -6.534 35.773 1.00 45.12 240 LEU A CA 1
ATOM 1936 C C . LEU A 1 240 ? -27.962 -6.221 36.221 1.00 45.12 240 LEU A C 1
ATOM 1938 O O . LEU A 1 240 ? -27.510 -5.088 36.047 1.00 45.12 240 LEU A O 1
ATOM 1942 N N . ARG A 1 241 ? -27.226 -7.208 36.750 1.00 42.25 241 ARG A N 1
ATOM 1943 C CA . ARG A 1 241 ? -25.825 -7.029 37.162 1.00 42.25 241 ARG A CA 1
ATOM 1944 C C . ARG A 1 241 ? -24.901 -6.839 35.964 1.00 42.25 241 ARG A C 1
ATOM 1946 O O . ARG A 1 241 ? -24.126 -5.888 35.970 1.00 42.25 241 ARG A O 1
ATOM 1953 N N . GLU A 1 242 ? -25.038 -7.638 34.906 1.00 44.59 242 GLU A N 1
ATOM 1954 C CA . GLU A 1 242 ? -24.227 -7.471 33.688 1.00 44.59 242 GLU A CA 1
ATOM 1955 C C . GLU A 1 242 ? -24.518 -6.157 32.950 1.00 44.59 242 GLU A C 1
ATOM 1957 O O . GLU A 1 242 ? -23.581 -5.462 32.547 1.00 44.59 242 GLU A O 1
ATOM 1962 N N . ARG A 1 243 ? -25.790 -5.737 32.837 1.00 40.28 243 ARG A N 1
ATOM 1963 C CA . ARG A 1 243 ? -26.127 -4.410 32.281 1.00 40.28 243 ARG A CA 1
ATOM 1964 C C . ARG A 1 243 ? -25.590 -3.275 33.149 1.00 40.28 243 ARG A C 1
ATOM 1966 O O . ARG A 1 243 ? -25.099 -2.287 32.605 1.00 40.28 243 ARG A O 1
ATOM 1973 N N . GLN A 1 244 ? -25.643 -3.396 34.475 1.00 42.06 244 GLN A N 1
ATOM 1974 C CA . GLN A 1 244 ? -25.060 -2.397 35.375 1.00 42.06 244 GLN A CA 1
ATOM 1975 C C . GLN A 1 244 ? -23.529 -2.335 35.261 1.00 42.06 244 GLN A C 1
ATOM 1977 O O . GLN A 1 244 ? -22.974 -1.239 35.321 1.00 42.06 244 GLN A O 1
ATOM 1982 N N . GLU A 1 245 ? -22.842 -3.459 35.040 1.00 41.69 245 GLU A N 1
ATOM 1983 C CA . GLU A 1 245 ? -21.387 -3.511 34.830 1.00 41.69 245 GLU A CA 1
ATOM 1984 C C . GLU A 1 245 ? -20.962 -2.903 33.476 1.00 41.69 245 GLU A C 1
ATOM 1986 O O . GLU A 1 245 ? -19.980 -2.164 33.411 1.00 41.69 245 GLU A O 1
ATOM 1991 N N . LEU A 1 246 ? -21.738 -3.124 32.408 1.00 45.06 246 LEU A N 1
ATOM 1992 C CA . LEU A 1 246 ? -21.530 -2.498 31.091 1.00 45.06 246 LEU A CA 1
ATOM 1993 C C . LEU A 1 246 ? -21.782 -0.982 31.114 1.00 45.06 246 LEU A C 1
ATOM 1995 O O . LEU A 1 246 ? -21.047 -0.214 30.492 1.00 45.06 246 LEU A O 1
ATOM 1999 N N . VAL A 1 247 ? -22.774 -0.526 31.885 1.00 44.91 247 VAL A N 1
ATOM 2000 C CA . VAL A 1 247 ? -23.031 0.908 32.097 1.00 44.91 247 VAL A CA 1
ATOM 2001 C C . VAL A 1 247 ? -21.911 1.562 32.918 1.00 44.91 247 VAL A C 1
ATOM 2003 O O . VAL A 1 247 ? -21.607 2.726 32.672 1.00 44.91 247 VAL A O 1
ATOM 2006 N N . ARG A 1 248 ? -21.227 0.830 33.814 1.00 43.78 248 ARG A N 1
ATOM 2007 C CA . ARG A 1 248 ? -20.080 1.330 34.609 1.00 43.78 248 ARG A CA 1
ATOM 2008 C C . ARG A 1 248 ? -18.834 1.683 33.785 1.00 43.78 248 ARG A C 1
ATOM 2010 O O . ARG A 1 248 ? -17.950 2.356 34.311 1.00 43.78 248 ARG A O 1
ATOM 2017 N N . GLN A 1 249 ? -18.746 1.244 32.527 1.00 47.53 249 GLN A N 1
ATOM 2018 C CA . GLN A 1 249 ? -17.571 1.441 31.663 1.00 47.53 249 GLN A CA 1
ATOM 2019 C C . GLN A 1 249 ? -17.843 2.317 30.428 1.00 47.53 249 GLN A C 1
ATOM 2021 O O . GLN A 1 249 ? -16.967 2.485 29.581 1.00 47.53 249 GLN A O 1
ATOM 2026 N N . GLY A 1 250 ? -19.041 2.899 30.315 1.00 51.03 250 GLY A N 1
ATOM 2027 C CA . GLY A 1 250 ? -19.371 3.802 29.215 1.00 51.03 250 GLY A CA 1
ATOM 2028 C C . GLY A 1 250 ? -18.675 5.170 29.335 1.00 51.03 250 GLY A C 1
ATOM 2029 O O . GLY A 1 250 ? -18.483 5.664 30.447 1.00 51.03 250 GLY A O 1
ATOM 2030 N N . PRO A 1 251 ? -18.383 5.860 28.214 1.00 54.84 251 PRO A N 1
ATOM 2031 C CA . PRO A 1 251 ? -17.770 7.200 28.209 1.00 54.84 251 PRO A CA 1
ATOM 2032 C C . PRO A 1 251 ? -18.656 8.297 28.838 1.00 54.84 251 PRO A C 1
ATOM 2034 O O . PRO A 1 251 ? -18.217 9.431 29.018 1.00 54.84 251 PRO A O 1
ATOM 2037 N N . PHE A 1 252 ? -19.902 7.959 29.182 1.00 57.94 252 PHE A N 1
ATOM 2038 C CA . PHE A 1 252 ? -20.877 8.825 29.846 1.00 57.94 252 PHE A CA 1
ATOM 2039 C C . PHE A 1 252 ? -21.122 8.445 31.316 1.00 57.94 252 PHE A C 1
ATOM 2041 O O . PHE A 1 252 ? -21.977 9.043 31.966 1.00 57.94 252 PHE A O 1
ATOM 2048 N N . TYR A 1 253 ? -20.406 7.451 31.852 1.00 63.78 253 TYR A N 1
ATOM 2049 C CA . TYR A 1 253 ? -20.611 6.995 33.222 1.00 63.78 253 TYR A CA 1
ATOM 2050 C C . TYR A 1 253 ? -19.931 7.922 34.231 1.00 63.78 253 TYR A C 1
ATOM 2052 O O . TYR A 1 253 ? -18.714 8.112 34.215 1.00 63.78 253 TYR A O 1
ATOM 2060 N N . LEU A 1 254 ? -20.724 8.462 35.156 1.00 69.44 254 LEU A N 1
ATOM 2061 C CA . LEU A 1 254 ? -20.227 9.159 36.335 1.00 69.44 254 LEU A CA 1
ATOM 2062 C C . LEU A 1 254 ? -20.395 8.261 37.563 1.00 69.44 254 LEU A C 1
ATOM 2064 O O . LEU A 1 254 ? -21.508 7.803 37.834 1.00 69.44 254 LEU A O 1
ATOM 2068 N N . PRO A 1 255 ? -19.335 8.048 38.363 1.00 72.81 255 PRO A N 1
ATOM 2069 C CA . PRO A 1 255 ? -19.464 7.365 39.639 1.00 72.81 255 PRO A CA 1
ATOM 2070 C C . PRO A 1 255 ? -20.515 8.058 40.525 1.00 72.81 255 PRO A C 1
ATOM 2072 O O . PRO A 1 255 ? -20.531 9.291 40.593 1.00 72.81 255 PRO A O 1
ATOM 2075 N N . PRO A 1 256 ? -21.334 7.318 41.296 1.00 70.00 256 PRO A N 1
ATOM 2076 C CA . PRO A 1 256 ? -22.329 7.911 42.196 1.00 70.00 256 PRO A CA 1
ATOM 2077 C C . PRO A 1 256 ? -21.741 8.923 43.194 1.00 70.00 256 PRO A C 1
ATOM 2079 O O . PRO A 1 256 ? -22.420 9.853 43.623 1.00 70.00 256 PRO A O 1
ATOM 2082 N N . ALA A 1 257 ? -20.459 8.777 43.551 1.00 70.31 257 ALA A N 1
ATOM 2083 C CA . ALA A 1 257 ? -19.735 9.744 44.373 1.00 70.31 257 ALA A CA 1
ATOM 2084 C C . ALA A 1 257 ? -19.491 11.083 43.649 1.00 70.31 257 ALA A C 1
ATOM 2086 O O . ALA A 1 257 ? -19.666 12.136 44.257 1.00 70.31 257 ALA A O 1
ATOM 2087 N N . ALA A 1 258 ? -19.165 11.046 42.354 1.00 68.25 258 ALA A N 1
ATOM 2088 C CA . ALA A 1 258 ? -19.006 12.237 41.524 1.00 68.25 258 ALA A CA 1
ATOM 2089 C C . ALA A 1 258 ? -20.350 12.941 41.291 1.00 68.25 258 ALA A C 1
ATOM 2091 O O . ALA A 1 258 ? -20.426 14.160 41.391 1.00 68.25 258 ALA A O 1
ATOM 2092 N N . VAL A 1 259 ? -21.432 12.182 41.085 1.00 74.12 259 VAL A N 1
ATOM 2093 C CA . VAL A 1 259 ? -22.796 12.728 40.966 1.00 74.12 259 VAL A CA 1
ATOM 2094 C C . VAL A 1 259 ? -23.207 13.493 42.229 1.00 74.12 259 VAL A C 1
ATOM 2096 O O . VAL A 1 259 ? -23.727 14.605 42.143 1.00 74.12 259 VAL A O 1
ATOM 2099 N N . ARG A 1 260 ? -22.922 12.942 43.417 1.00 73.50 260 ARG A N 1
ATOM 2100 C CA . ARG A 1 260 ? -23.167 13.641 44.691 1.00 73.50 260 ARG A CA 1
ATOM 2101 C C . ARG A 1 260 ? -22.346 14.924 44.819 1.00 73.50 260 ARG A C 1
ATOM 2103 O O . ARG A 1 260 ? -22.891 15.927 45.264 1.00 73.50 260 ARG A O 1
ATOM 2110 N N . ALA A 1 261 ? -21.078 14.909 44.410 1.00 71.81 261 ALA A N 1
ATOM 2111 C CA . ALA A 1 261 ? -20.214 16.089 44.442 1.00 71.81 261 ALA A CA 1
ATOM 2112 C C . ALA A 1 261 ? -20.674 17.183 43.460 1.00 71.81 261 ALA A C 1
ATOM 2114 O O . ALA A 1 261 ? -20.645 18.363 43.803 1.00 71.81 261 ALA A O 1
ATOM 2115 N N . ILE A 1 262 ? -21.167 16.802 42.277 1.00 73.75 262 ILE A N 1
ATOM 2116 C CA . ILE A 1 262 ? -21.756 17.730 41.299 1.00 73.75 262 ILE A CA 1
ATOM 2117 C C . ILE A 1 262 ? -23.033 18.352 41.868 1.00 73.75 262 ILE A C 1
ATOM 2119 O O . ILE A 1 262 ? -23.153 19.573 41.892 1.00 73.75 262 ILE A O 1
ATOM 2123 N N . ASN A 1 263 ? -23.946 17.536 42.403 1.00 72.25 263 ASN A N 1
ATOM 2124 C CA . ASN A 1 263 ? -25.183 18.028 43.016 1.00 72.25 263 ASN A CA 1
ATOM 2125 C C . ASN A 1 263 ? -24.917 18.913 44.249 1.00 72.25 263 ASN A C 1
ATOM 2127 O O . ASN A 1 263 ? -25.647 19.868 44.472 1.00 72.25 263 ASN A O 1
ATOM 2131 N N . ALA A 1 264 ? -23.865 18.639 45.029 1.00 66.69 264 ALA A N 1
ATOM 2132 C CA . ALA A 1 264 ? -23.457 19.491 46.150 1.00 66.69 264 ALA A CA 1
ATOM 2133 C C . ALA A 1 264 ? -22.821 20.817 45.696 1.00 66.69 264 ALA A C 1
ATOM 2135 O O . ALA A 1 264 ? -22.917 21.820 46.397 1.00 66.69 264 ALA A O 1
ATOM 2136 N N . SER A 1 265 ? -22.175 20.821 44.526 1.00 63.50 265 SER A N 1
ATOM 2137 C CA . SER A 1 265 ? -21.565 22.015 43.923 1.00 63.50 265 SER A CA 1
ATOM 2138 C C . SER A 1 265 ? -22.593 22.886 43.186 1.00 63.50 265 SER A C 1
ATOM 2140 O O . SER A 1 265 ? -22.342 24.061 42.930 1.00 63.50 265 SER A O 1
ATOM 2142 N N . LEU A 1 266 ? -23.765 22.320 42.881 1.00 64.62 266 LEU A N 1
ATOM 2143 C CA . LEU A 1 266 ? -24.948 22.974 42.323 1.00 64.62 266 LEU A CA 1
ATOM 2144 C C . LEU A 1 266 ? -25.742 23.726 43.399 1.00 64.62 266 LEU A C 1
ATOM 2146 O O . LEU A 1 266 ? -26.904 23.438 43.669 1.00 64.62 266 LEU A O 1
ATOM 2150 N N . LEU A 1 267 ? -25.095 24.710 44.021 1.00 60.59 267 LEU A N 1
ATOM 2151 C CA . LEU A 1 267 ? -25.766 25.653 44.912 1.00 60.59 267 LEU A CA 1
ATOM 2152 C C . LEU A 1 267 ? -26.567 26.675 44.085 1.00 60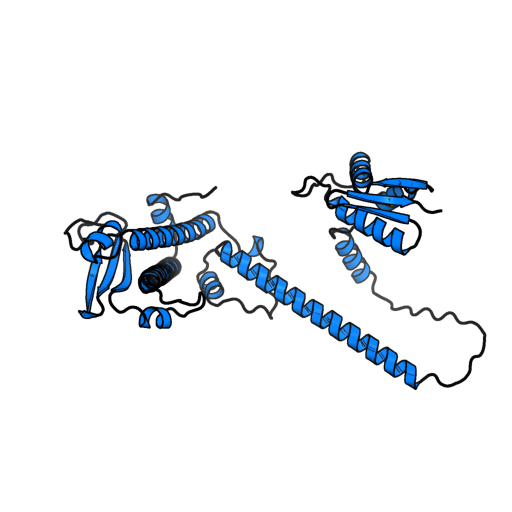.59 267 LEU A C 1
ATOM 2154 O O . LEU A 1 267 ? -26.107 27.090 43.010 1.00 60.59 267 LEU A O 1
ATOM 2158 N N . PRO A 1 268 ? -27.732 27.131 44.569 1.00 60.38 268 PRO A N 1
ATOM 2159 C CA . PRO A 1 268 ? -28.547 28.091 43.841 1.00 60.38 268 PRO A CA 1
ATOM 2160 C C . PRO A 1 268 ? -27.776 29.384 43.561 1.00 60.38 268 PRO A C 1
ATOM 2162 O O . PRO A 1 268 ? -27.041 29.894 44.410 1.00 60.38 268 PRO A O 1
ATOM 2165 N N . LYS A 1 269 ? -27.943 29.916 42.342 1.00 58.00 269 LYS A N 1
ATOM 2166 C CA . LYS A 1 269 ? -27.286 31.135 41.827 1.00 58.00 269 LYS A CA 1
ATOM 2167 C C . LYS A 1 269 ? -25.772 31.042 41.605 1.00 58.00 269 LYS A C 1
ATOM 2169 O O . LYS A 1 269 ? -25.110 32.074 41.469 1.00 58.00 269 LYS A O 1
ATOM 2174 N N . THR A 1 270 ? -25.210 29.840 41.515 1.00 66.94 270 THR A N 1
ATOM 2175 C CA . THR A 1 270 ? -23.797 29.662 41.152 1.00 66.94 270 THR A CA 1
ATOM 2176 C C . THR A 1 270 ? -23.614 29.493 39.642 1.00 66.94 270 THR A C 1
ATOM 2178 O O . THR A 1 270 ? -24.404 28.834 38.962 1.00 66.94 270 THR A O 1
ATOM 2181 N N . ARG A 1 271 ? -22.565 30.131 39.100 1.00 72.69 271 ARG A N 1
ATOM 2182 C CA . ARG A 1 271 ? -22.096 29.916 37.724 1.00 72.69 271 ARG A CA 1
ATOM 2183 C C . ARG A 1 271 ? -21.107 28.765 37.739 1.00 72.69 271 ARG A C 1
ATOM 2185 O O . ARG A 1 271 ? -20.100 28.829 38.438 1.00 72.69 271 ARG A O 1
ATOM 2192 N N . ILE A 1 272 ? -21.389 27.743 36.949 1.00 75.44 272 ILE A N 1
ATOM 2193 C CA . ILE A 1 272 ? -20.653 26.491 36.970 1.00 75.44 272 ILE A CA 1
ATOM 2194 C C . ILE A 1 272 ? -20.120 26.208 35.571 1.00 75.44 272 ILE A C 1
ATOM 2196 O O . ILE A 1 272 ? -20.880 26.061 34.615 1.00 75.44 272 ILE A O 1
ATOM 2200 N N . SER A 1 273 ? -18.798 26.130 35.461 1.00 77.56 273 SER A N 1
ATOM 2201 C CA . SER A 1 273 ? -18.114 25.653 34.261 1.00 77.56 273 SER A CA 1
ATOM 2202 C C . SER A 1 273 ? -18.027 24.128 34.308 1.00 77.56 273 SER A C 1
ATOM 2204 O O . SER A 1 273 ? -17.556 23.556 35.297 1.00 77.56 273 SER A O 1
ATOM 2206 N N . ALA A 1 274 ? -18.458 23.459 33.235 1.00 76.88 274 ALA A N 1
ATOM 2207 C CA . ALA A 1 274 ? -18.325 22.007 33.111 1.00 76.88 274 ALA A CA 1
ATOM 2208 C C . ALA A 1 274 ? -16.852 21.569 33.159 1.00 76.88 274 ALA A C 1
ATOM 2210 O O . ALA A 1 274 ? -16.531 20.519 33.720 1.00 76.88 274 ALA A O 1
ATOM 2211 N N . ARG A 1 275 ? -15.941 22.396 32.629 1.00 78.38 275 ARG A N 1
ATOM 2212 C CA . ARG A 1 275 ? -14.500 22.160 32.720 1.00 78.38 275 ARG A CA 1
ATOM 2213 C C . ARG A 1 275 ? -13.987 22.290 34.153 1.00 78.38 275 ARG A C 1
ATOM 2215 O O . ARG A 1 275 ? -13.344 21.357 34.628 1.00 78.38 275 ARG A O 1
ATOM 2222 N N . ALA A 1 276 ? -14.313 23.379 34.846 1.00 75.19 276 ALA A N 1
ATOM 2223 C CA . ALA A 1 276 ? -13.883 23.593 36.229 1.00 75.19 276 ALA A CA 1
ATOM 2224 C C . ALA A 1 276 ? -14.399 22.486 37.165 1.00 75.19 276 ALA A C 1
ATOM 2226 O O . ALA A 1 276 ? -13.653 21.990 38.006 1.00 75.19 276 ALA A O 1
ATOM 2227 N N . LEU A 1 277 ? -15.640 22.021 36.967 1.00 77.12 277 LEU A N 1
ATOM 2228 C CA . LEU A 1 277 ? -16.166 20.864 37.695 1.00 77.12 277 LEU A CA 1
ATOM 2229 C C . LEU A 1 277 ? -15.399 19.580 37.387 1.00 77.12 277 LEU A C 1
ATOM 2231 O O . LEU A 1 277 ? -15.079 18.824 38.299 1.00 77.12 277 LEU A O 1
ATOM 2235 N N . SER A 1 278 ? -15.096 19.320 36.114 1.00 74.88 278 SER A N 1
ATOM 2236 C CA . SER A 1 278 ? -14.343 18.122 35.737 1.00 74.88 278 SER A CA 1
ATOM 2237 C C . SER A 1 278 ? -12.923 18.114 36.318 1.00 74.88 278 SER A C 1
ATOM 2239 O O . SER A 1 278 ? -12.440 17.060 36.724 1.00 74.88 278 SER A O 1
ATOM 2241 N N . GLU A 1 279 ? -12.278 19.281 36.422 1.00 77.25 279 GLU A N 1
ATOM 2242 C CA . GLU A 1 279 ? -10.966 19.439 37.057 1.00 77.25 279 GLU A CA 1
ATOM 2243 C C . GLU A 1 279 ? -11.064 19.258 38.583 1.00 77.25 279 GLU A C 1
ATOM 2245 O O . GLU A 1 279 ? -10.305 18.470 39.147 1.00 77.25 279 GLU A O 1
ATOM 2250 N N . GLY A 1 280 ? -12.072 19.847 39.237 1.00 73.94 280 GLY A N 1
ATOM 2251 C CA . GLY A 1 280 ? -12.314 19.662 40.674 1.00 73.94 280 GLY A CA 1
ATOM 2252 C C . GLY A 1 280 ? -12.624 18.211 41.073 1.00 73.94 280 GLY A C 1
ATOM 2253 O O . GLY A 1 280 ? -12.175 17.737 42.117 1.00 73.94 280 GLY A O 1
ATOM 2254 N N . LEU A 1 281 ? -13.328 17.454 40.226 1.00 73.81 281 LEU A N 1
ATOM 2255 C CA . LEU A 1 281 ? -13.589 16.025 40.456 1.00 73.81 281 LEU A CA 1
ATOM 2256 C C . LEU A 1 281 ? -12.321 15.161 40.338 1.00 73.81 281 LEU A C 1
ATOM 2258 O O . LEU A 1 281 ? -12.210 14.136 41.019 1.00 73.81 281 LEU A O 1
ATOM 2262 N N . ILE A 1 282 ? -11.362 15.576 39.504 1.00 76.19 282 ILE A N 1
ATOM 2263 C CA . ILE A 1 282 ? -10.038 14.946 39.411 1.00 76.19 282 ILE A CA 1
ATOM 2264 C C . ILE A 1 282 ? -9.204 15.282 40.652 1.00 76.19 282 ILE A C 1
ATOM 2266 O O . ILE A 1 282 ? -8.587 14.384 41.226 1.00 76.19 282 ILE A O 1
ATOM 2270 N N . GLU A 1 283 ? -9.213 16.538 41.108 1.00 74.44 283 GLU A N 1
ATOM 2271 C CA . GLU A 1 283 ? -8.501 16.964 42.324 1.00 74.44 283 GLU A CA 1
ATOM 2272 C C . GLU A 1 283 ? -8.989 16.220 43.573 1.00 74.44 283 GLU A C 1
ATOM 2274 O O . GLU A 1 283 ? -8.185 15.778 44.396 1.00 74.44 283 GLU A O 1
ATOM 2279 N N . GLN A 1 284 ? -10.299 15.983 43.676 1.00 71.56 284 GLN A N 1
ATOM 2280 C CA . GLN A 1 284 ? -10.910 15.205 44.759 1.00 71.56 284 GLN A CA 1
ATOM 2281 C C . GLN A 1 284 ? -10.687 13.683 44.631 1.00 71.56 284 GLN A C 1
ATOM 2283 O O . GLN A 1 284 ? -11.187 12.921 45.458 1.00 71.56 284 GLN A O 1
ATOM 2288 N N . LYS A 1 285 ? -9.937 13.223 43.615 1.00 67.06 285 LYS A N 1
ATOM 2289 C CA . LYS A 1 285 ? -9.669 11.805 43.297 1.00 67.06 285 LYS A CA 1
ATOM 2290 C C . LYS A 1 285 ? -10.932 10.953 43.105 1.00 67.06 285 LYS A C 1
ATOM 2292 O O . LYS A 1 285 ? -10.889 9.736 43.272 1.00 67.06 285 LYS A O 1
ATOM 2297 N N . LEU A 1 286 ? -12.056 11.572 42.738 1.00 62.81 286 LEU A N 1
ATOM 2298 C CA . LEU A 1 286 ? -13.326 10.876 42.500 1.00 62.81 28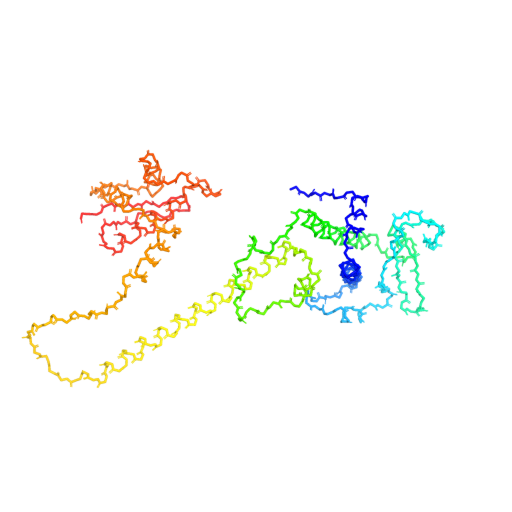6 LEU A CA 1
ATOM 2299 C C . LEU A 1 286 ? -13.398 10.263 41.095 1.00 62.81 286 LEU A C 1
ATOM 2301 O O . LEU A 1 286 ? -14.223 9.384 40.847 1.00 62.81 286 LEU A O 1
ATOM 2305 N N . ILE A 1 287 ? -12.547 10.734 40.180 1.00 69.19 287 ILE A N 1
ATOM 2306 C CA . ILE A 1 287 ? -12.489 10.337 38.772 1.00 69.19 287 ILE A CA 1
ATOM 2307 C C . ILE A 1 287 ? -11.019 10.221 38.331 1.00 69.19 287 ILE A C 1
ATOM 2309 O O . ILE A 1 287 ? -10.153 10.948 38.816 1.00 69.19 287 ILE A O 1
ATOM 2313 N N . GLY A 1 288 ? -10.723 9.302 37.405 1.00 65.62 288 GLY A N 1
ATOM 2314 C CA . GLY A 1 288 ? -9.380 9.132 36.843 1.00 65.62 288 GLY A CA 1
ATOM 2315 C C . GLY A 1 288 ? -8.907 10.344 36.028 1.00 65.62 288 GLY A C 1
ATOM 2316 O O . GLY A 1 288 ? -9.661 10.912 35.244 1.00 65.62 288 GLY A O 1
ATOM 2317 N N . ALA A 1 289 ? -7.627 10.703 36.153 1.00 67.00 289 ALA A N 1
ATOM 2318 C CA . ALA A 1 289 ? -7.006 11.856 35.485 1.00 67.00 289 ALA A CA 1
ATOM 2319 C C . ALA A 1 289 ? -6.712 11.643 33.980 1.00 67.00 289 ALA A C 1
ATOM 2321 O O . ALA A 1 289 ? -5.766 12.219 33.437 1.00 67.00 289 ALA A O 1
ATOM 2322 N N . LYS A 1 290 ? -7.488 10.793 33.297 1.00 72.31 290 LYS A N 1
ATOM 2323 C CA . LYS A 1 290 ? -7.321 10.539 31.862 1.00 72.31 290 LYS A CA 1
ATOM 2324 C C . LYS A 1 290 ? -7.787 11.757 31.060 1.00 72.31 290 LYS A C 1
ATOM 2326 O O . LYS A 1 290 ? -8.826 12.356 31.347 1.00 72.31 290 LYS A O 1
ATOM 2331 N N . ARG A 1 291 ? -6.991 12.147 30.064 1.00 75.50 291 ARG A N 1
ATOM 2332 C CA . ARG A 1 291 ? -7.231 13.317 29.207 1.00 75.50 291 ARG A CA 1
ATOM 2333 C C . ARG A 1 291 ? -7.387 12.885 27.754 1.00 75.50 291 ARG A C 1
ATOM 2335 O O . ARG A 1 291 ? -6.727 11.953 27.307 1.00 75.50 291 ARG A O 1
ATOM 2342 N N . MET A 1 292 ? -8.237 13.598 27.024 1.00 71.25 292 MET A N 1
ATOM 2343 C CA . MET A 1 292 ? -8.404 13.452 25.580 1.00 71.25 292 MET A CA 1
ATOM 2344 C C . MET A 1 292 ? -7.269 14.157 24.823 1.00 71.25 292 MET A C 1
ATOM 2346 O O . MET A 1 292 ? -6.579 15.016 25.374 1.00 71.25 292 MET A O 1
ATOM 2350 N N . SER A 1 293 ? -7.126 13.867 23.527 1.00 58.12 293 SER A N 1
ATOM 2351 C CA . SER A 1 293 ? -6.167 14.533 22.624 1.00 58.12 293 SER A CA 1
ATOM 2352 C C . SER A 1 293 ? -6.346 16.057 22.537 1.00 58.12 293 SER A C 1
ATOM 2354 O O . SER A 1 293 ? -5.414 16.767 22.177 1.00 58.12 293 SER A O 1
ATOM 2356 N N . SER A 1 294 ? -7.519 16.571 22.920 1.00 60.31 294 SER A N 1
ATOM 2357 C CA . SER A 1 294 ? -7.846 18.000 23.017 1.00 60.31 294 SER A CA 1
ATOM 2358 C C . SER A 1 294 ? -7.405 18.669 24.330 1.00 60.31 294 SER A C 1
ATOM 2360 O O . SER A 1 294 ? -7.710 19.837 24.554 1.00 60.31 294 SER A O 1
ATOM 2362 N N . GLY A 1 295 ? -6.740 17.940 25.236 1.00 63.94 295 GLY A N 1
ATOM 2363 C CA . GLY A 1 295 ? -6.297 18.431 26.550 1.00 63.94 295 GLY A CA 1
ATOM 2364 C C . GLY A 1 295 ? -7.382 18.447 27.637 1.00 63.94 295 GLY A C 1
ATOM 2365 O O . GLY A 1 295 ? -7.067 18.625 28.820 1.00 63.94 295 GLY A O 1
ATOM 2366 N N . LYS A 1 296 ? -8.649 18.211 27.269 1.00 70.12 296 LYS A N 1
ATOM 2367 C CA . LYS A 1 296 ? -9.789 18.161 28.197 1.00 70.12 296 LYS A CA 1
ATOM 2368 C C . LYS A 1 296 ? -9.844 16.818 28.947 1.00 70.12 296 LYS A C 1
ATOM 2370 O O . LYS A 1 296 ? -9.494 15.789 28.362 1.00 70.12 296 LYS A O 1
ATOM 2375 N N . PRO A 1 297 ? -10.299 16.797 30.212 1.00 74.25 297 PRO A N 1
ATOM 2376 C CA . PRO A 1 297 ? -10.586 15.558 30.931 1.00 74.25 297 PRO A CA 1
ATOM 2377 C C . PRO A 1 297 ? -11.549 14.654 30.158 1.00 74.25 297 PRO A C 1
ATOM 2379 O O . PRO A 1 297 ? -12.540 15.140 29.624 1.00 74.25 297 PRO A O 1
ATOM 2382 N N . GLU A 1 298 ? -11.307 13.345 30.135 1.00 73.62 298 GLU A N 1
ATOM 2383 C CA . GLU A 1 298 ? -12.232 12.368 29.531 1.00 73.62 298 GLU A CA 1
ATOM 2384 C C . GLU A 1 298 ? -13.623 12.441 30.191 1.00 73.62 298 GLU A C 1
ATOM 2386 O O . GLU A 1 298 ? -14.658 12.409 29.529 1.00 73.62 298 GLU A O 1
ATOM 2391 N N . ALA A 1 299 ? -13.639 12.714 31.496 1.00 72.44 299 ALA A N 1
ATOM 2392 C CA . ALA A 1 299 ? -14.850 12.916 32.278 1.00 72.44 299 ALA A CA 1
ATOM 2393 C C . ALA A 1 299 ? -15.637 14.190 31.941 1.00 72.44 299 ALA A C 1
ATOM 2395 O O . ALA A 1 299 ? -16.779 14.320 32.372 1.00 72.44 299 ALA A O 1
ATOM 2396 N N . TYR A 1 300 ? -15.077 15.116 31.156 1.00 77.44 300 TYR A N 1
ATOM 2397 C CA . TYR A 1 300 ? -15.797 16.307 30.701 1.00 77.44 300 TYR A CA 1
ATOM 2398 C C . TYR A 1 300 ? -17.065 15.938 29.920 1.00 77.44 300 TYR A C 1
ATOM 2400 O O . TYR A 1 300 ? -18.098 16.579 30.091 1.00 77.44 300 TYR A O 1
ATOM 2408 N N . ILE A 1 301 ? -17.005 14.886 29.094 1.00 76.25 301 ILE A N 1
ATOM 2409 C CA . ILE A 1 301 ? -18.149 14.425 28.293 1.00 76.25 301 ILE A CA 1
ATOM 2410 C C . ILE A 1 301 ? -19.272 13.930 29.211 1.00 76.25 301 ILE A C 1
ATOM 2412 O O . ILE A 1 301 ? -20.426 14.321 29.043 1.00 76.25 301 ILE A O 1
ATOM 2416 N N . ALA A 1 302 ? -18.919 13.127 30.215 1.00 76.19 302 ALA A N 1
ATOM 2417 C CA . ALA A 1 302 ? -19.860 12.583 31.183 1.00 76.19 302 ALA A CA 1
ATOM 2418 C C . ALA A 1 302 ? -20.474 13.681 32.077 1.00 76.19 302 ALA A C 1
ATOM 2420 O O . ALA A 1 302 ? -21.686 13.706 32.280 1.00 76.19 302 ALA A O 1
ATOM 2421 N N . VAL A 1 303 ? -19.663 14.638 32.549 1.00 77.19 303 VAL A N 1
ATOM 2422 C CA . VAL A 1 303 ? -20.129 15.790 33.345 1.00 77.19 303 VAL A CA 1
ATOM 2423 C C . VAL A 1 303 ? -21.054 16.694 32.527 1.00 77.19 303 VAL A C 1
ATOM 2425 O O . VAL A 1 303 ? -22.108 17.082 33.021 1.00 77.19 303 VAL A O 1
ATOM 2428 N N . ALA A 1 304 ? -20.707 17.001 31.274 1.00 78.12 304 ALA A N 1
ATOM 2429 C CA . ALA A 1 304 ? -21.544 17.830 30.408 1.00 78.12 304 ALA A CA 1
ATOM 2430 C C . ALA A 1 304 ? -22.889 17.157 30.093 1.00 78.12 304 ALA A C 1
ATOM 2432 O O . ALA A 1 304 ? -23.925 17.806 30.191 1.00 78.12 304 ALA A O 1
ATOM 2433 N N . ALA A 1 305 ? -22.887 15.855 29.787 1.00 78.25 305 ALA A N 1
ATOM 2434 C CA . ALA A 1 305 ? -24.117 15.097 29.556 1.00 78.25 305 ALA A CA 1
ATOM 2435 C C . ALA A 1 305 ? -25.019 15.069 30.804 1.00 78.25 305 ALA A C 1
ATOM 2437 O O . ALA A 1 305 ? -26.236 15.206 30.701 1.00 78.25 305 ALA A O 1
ATOM 2438 N N . TYR A 1 306 ? -24.434 14.948 31.998 1.00 78.19 306 TYR A N 1
ATOM 2439 C CA . TYR A 1 306 ? -25.191 14.986 33.249 1.00 78.19 306 TYR A CA 1
ATOM 2440 C C . TYR A 1 306 ? -25.751 16.385 33.569 1.00 78.19 306 TYR A C 1
ATOM 2442 O O . TYR A 1 306 ? -26.870 16.510 34.055 1.00 78.19 306 TYR A O 1
ATOM 2450 N N . LEU A 1 307 ? -25.026 17.460 33.253 1.00 75.75 307 LEU A N 1
ATOM 2451 C CA . LEU A 1 307 ? -25.547 18.827 33.404 1.00 75.75 307 LEU A CA 1
ATOM 2452 C C . LEU A 1 307 ? -26.642 19.155 32.376 1.00 75.75 307 LEU A C 1
ATOM 2454 O O . LEU A 1 307 ? -27.571 19.905 32.685 1.00 75.75 307 LEU A O 1
ATOM 2458 N N . ASP A 1 308 ? -26.572 18.571 31.179 1.00 78.44 308 ASP A N 1
ATOM 2459 C CA . ASP A 1 308 ? -27.629 18.680 30.171 1.00 78.44 308 ASP A CA 1
ATOM 2460 C C . ASP A 1 308 ? -28.925 18.001 30.666 1.00 78.44 308 ASP A C 1
ATOM 2462 O O . ASP A 1 308 ? -29.987 18.620 30.612 1.00 78.44 308 ASP A O 1
ATOM 2466 N N . THR A 1 309 ? -28.850 16.810 31.280 1.00 78.38 309 THR A N 1
ATOM 2467 C CA . THR A 1 309 ? -30.043 16.163 31.876 1.00 78.38 309 THR A CA 1
ATOM 2468 C C . THR A 1 309 ? -30.603 16.932 33.077 1.00 78.38 309 THR A C 1
ATOM 2470 O O . THR A 1 309 ? -31.816 17.006 33.258 1.00 78.38 309 THR A O 1
ATOM 2473 N N . LEU A 1 310 ? -29.755 17.580 33.882 1.00 73.69 310 LEU A N 1
ATOM 2474 C CA . LEU A 1 310 ? -30.211 18.469 34.960 1.00 73.69 310 LEU A CA 1
ATOM 2475 C C . LEU A 1 310 ? -30.879 19.751 34.442 1.00 73.69 310 LEU A C 1
ATOM 2477 O O . LEU A 1 310 ? -31.754 20.307 35.111 1.00 73.69 310 LEU A O 1
ATOM 2481 N N . THR A 1 311 ? -30.494 20.201 33.247 1.00 76.56 311 THR A N 1
ATOM 2482 C CA . THR A 1 311 ? -31.147 21.316 32.552 1.00 76.56 311 THR A CA 1
ATOM 2483 C C . THR A 1 311 ? -32.543 20.907 32.074 1.00 76.56 311 THR A C 1
ATOM 2485 O O . THR A 1 311 ? -33.494 21.663 32.258 1.00 76.56 311 THR A O 1
ATOM 2488 N N . GLU A 1 312 ? -32.701 19.687 31.551 1.00 73.31 312 GLU A N 1
ATOM 2489 C CA . GLU A 1 312 ? -34.013 19.119 31.190 1.00 73.31 312 GLU A CA 1
ATOM 2490 C C . GLU A 1 312 ? -34.929 18.930 32.410 1.00 73.31 312 GLU A C 1
ATOM 2492 O O . GLU A 1 312 ? -36.135 19.145 32.325 1.00 73.31 312 GLU A O 1
ATOM 2497 N N . GLN A 1 313 ? -34.356 18.600 33.571 1.00 73.06 313 GLN A N 1
ATOM 2498 C CA . GLN A 1 313 ? -35.078 18.500 34.847 1.00 73.06 313 GLN A CA 1
ATOM 2499 C C . GLN A 1 313 ? -35.400 19.864 35.488 1.00 73.06 313 GLN A C 1
ATOM 2501 O O . GLN A 1 313 ? -35.983 19.899 36.571 1.00 73.06 313 GLN A O 1
ATOM 2506 N N . GLY A 1 314 ? -35.008 20.980 34.864 1.00 68.94 314 GLY A N 1
ATOM 2507 C CA . GLY A 1 314 ? -35.308 22.336 35.334 1.00 68.94 314 GLY A CA 1
ATOM 2508 C C . GLY A 1 314 ? -34.458 22.836 36.508 1.00 68.94 314 GLY A C 1
ATOM 2509 O O . GLY A 1 314 ? -34.713 23.928 37.005 1.00 68.94 314 GLY A O 1
ATOM 2510 N N . LYS A 1 315 ? -33.430 22.088 36.934 1.00 69.31 315 LYS A N 1
ATOM 2511 C CA . LYS A 1 315 ? -32.544 22.454 38.062 1.00 69.31 315 LYS A CA 1
ATOM 2512 C C . LYS A 1 315 ? -31.404 23.390 37.659 1.00 69.31 315 LYS A C 1
ATOM 2514 O O . LYS A 1 315 ? -30.741 23.991 38.501 1.00 69.31 315 LYS A O 1
ATOM 2519 N N . CYS A 1 316 ? -31.123 23.498 36.364 1.00 73.00 316 CYS A N 1
ATOM 2520 C CA . CYS A 1 316 ? -30.067 24.351 35.830 1.00 73.00 316 CYS A CA 1
ATOM 2521 C C . CYS A 1 316 ? -30.523 25.026 34.541 1.00 73.00 316 CYS A C 1
ATOM 2523 O O . CYS A 1 316 ? -31.368 24.505 33.821 1.00 73.00 316 CYS A O 1
ATOM 2525 N N . ARG A 1 317 ? -29.911 26.162 34.209 1.00 74.69 317 ARG A N 1
ATOM 2526 C CA . ARG A 1 317 ? -30.040 26.801 32.898 1.00 74.69 317 ARG A CA 1
ATOM 2527 C C . ARG A 1 317 ? -28.676 26.917 32.239 1.00 74.69 317 ARG A C 1
ATOM 2529 O O . ARG A 1 317 ? -27.741 27.447 32.834 1.00 74.69 317 ARG A O 1
ATOM 2536 N N . MET A 1 318 ? -28.568 26.467 30.995 1.00 74.44 318 MET A N 1
ATOM 2537 C CA . MET A 1 318 ? -27.372 26.681 30.182 1.00 74.44 318 MET A CA 1
ATOM 2538 C C . MET A 1 318 ? -27.286 28.159 29.772 1.00 74.44 318 MET A C 1
ATOM 2540 O O . MET A 1 318 ? -28.238 28.700 29.208 1.00 74.44 318 MET A O 1
ATOM 2544 N N . LEU A 1 319 ? -26.165 28.815 30.086 1.00 71.38 319 LEU A N 1
ATOM 2545 C CA . LEU A 1 319 ? -25.914 30.218 29.739 1.00 71.38 319 LEU A CA 1
ATOM 2546 C C . LEU A 1 319 ? -25.120 30.340 28.439 1.00 71.38 319 LEU A C 1
ATOM 2548 O O . LEU A 1 319 ? -25.499 31.105 27.558 1.00 71.38 319 LEU A O 1
ATOM 2552 N N . GLU A 1 320 ? -24.031 29.580 28.313 1.00 72.75 320 GLU A N 1
ATOM 2553 C CA . GLU A 1 320 ? -23.102 29.683 27.186 1.00 72.75 320 GLU A CA 1
ATOM 2554 C C . GLU A 1 320 ? -22.649 28.297 26.725 1.00 72.75 320 GLU A C 1
ATOM 2556 O O . GLU A 1 320 ? -22.281 27.439 27.534 1.00 72.75 320 GLU A O 1
ATOM 2561 N N . ARG A 1 321 ? -22.647 28.095 25.403 1.00 73.62 321 ARG A N 1
ATOM 2562 C CA . ARG A 1 321 ? -22.139 26.890 24.740 1.00 73.62 321 ARG A CA 1
ATOM 2563 C C . ARG A 1 321 ? -21.047 27.295 23.760 1.00 73.62 321 ARG A C 1
ATOM 2565 O O . ARG A 1 321 ? -21.336 27.670 22.628 1.00 73.62 321 ARG A O 1
ATOM 2572 N N . THR A 1 322 ? -19.797 27.209 24.196 1.00 69.62 322 THR A N 1
ATOM 2573 C CA . THR A 1 322 ? -18.632 27.412 23.326 1.00 69.62 322 THR A CA 1
ATOM 2574 C C . THR A 1 322 ? -17.998 26.067 22.971 1.00 69.62 322 THR A C 1
ATOM 2576 O O . THR A 1 322 ? -18.271 25.041 23.600 1.00 69.62 322 THR A O 1
ATOM 2579 N N . SER A 1 323 ? -17.161 26.041 21.932 1.00 58.09 323 SER A N 1
ATOM 2580 C CA . SER A 1 323 ? -16.358 24.861 21.573 1.00 58.09 323 SER A CA 1
ATOM 2581 C C . SER A 1 323 ? -15.364 24.480 22.681 1.00 58.09 323 SER A C 1
ATOM 2583 O O . SER A 1 323 ? -14.956 23.318 22.799 1.00 58.09 323 SER A O 1
ATOM 2585 N N . GLU A 1 324 ? -14.991 25.444 23.522 1.00 61.88 324 GLU A N 1
ATOM 2586 C CA . GLU A 1 324 ? -14.016 25.282 24.594 1.00 61.88 324 GLU A CA 1
ATOM 2587 C C . GLU A 1 324 ? -14.669 24.870 25.916 1.00 61.88 324 GLU A C 1
ATOM 2589 O O . GLU A 1 324 ? -14.197 23.909 26.532 1.00 61.88 324 GLU A O 1
ATOM 2594 N N . ASP A 1 325 ? -15.783 25.497 26.300 1.00 70.69 325 ASP A N 1
ATOM 2595 C CA . ASP A 1 325 ? -16.467 25.237 27.567 1.00 70.69 325 ASP A CA 1
ATOM 2596 C C . ASP A 1 325 ? -17.994 25.453 27.516 1.00 70.69 325 ASP A C 1
ATOM 2598 O O . ASP A 1 325 ? -18.531 26.173 26.667 1.00 70.69 325 ASP A O 1
ATOM 2602 N N . ARG A 1 326 ? -18.699 24.819 28.459 1.00 78.19 326 ARG A N 1
ATOM 2603 C CA . ARG A 1 326 ? -20.142 24.968 28.670 1.00 78.19 326 ARG A CA 1
ATOM 2604 C C . ARG A 1 326 ? -20.388 25.509 30.072 1.00 78.19 326 ARG A C 1
ATOM 2606 O O . ARG A 1 326 ? -19.934 24.911 31.050 1.00 78.19 326 ARG A O 1
ATOM 2613 N N . ILE A 1 327 ? -21.108 26.625 30.155 1.00 76.94 327 ILE A N 1
ATOM 2614 C CA . ILE A 1 327 ? -21.404 27.310 31.416 1.00 76.94 327 ILE A CA 1
ATOM 2615 C C . ILE A 1 327 ? -22.879 27.126 31.757 1.00 76.94 327 ILE A C 1
ATOM 2617 O O . ILE A 1 327 ? -23.767 27.465 30.970 1.00 76.94 327 ILE A O 1
ATOM 2621 N N . TYR A 1 328 ? -23.123 26.636 32.966 1.00 77.31 328 TYR A N 1
ATOM 2622 C CA . TYR A 1 328 ? -24.441 26.384 33.531 1.00 77.31 328 TYR A CA 1
ATOM 2623 C C . TYR A 1 328 ? -24.685 27.313 34.724 1.00 77.31 328 TYR A C 1
ATOM 2625 O O . TYR A 1 328 ? -23.752 27.759 35.395 1.00 77.31 328 TYR A O 1
ATOM 2633 N N . PHE A 1 329 ? -25.950 27.621 34.978 1.00 74.25 329 PHE A N 1
ATOM 2634 C CA . PHE A 1 329 ? -26.405 28.410 36.114 1.00 74.25 329 PHE A CA 1
ATOM 2635 C C . PHE A 1 329 ? -27.382 27.582 36.943 1.00 74.25 329 PHE A C 1
ATOM 2637 O O . PHE A 1 329 ? -28.375 27.099 36.398 1.00 74.25 329 PHE A O 1
ATOM 2644 N N . GLY A 1 330 ? -27.099 27.407 38.234 1.00 69.69 330 GLY A N 1
ATOM 2645 C CA . GLY A 1 330 ? -27.995 26.698 39.150 1.00 69.69 330 GLY A CA 1
ATOM 2646 C C . GLY A 1 330 ? -29.280 27.493 39.397 1.00 69.69 330 GLY A C 1
ATOM 2647 O O . GLY A 1 330 ? -29.211 28.664 39.785 1.00 69.69 330 GLY A O 1
ATOM 2648 N N . LEU A 1 331 ? -30.429 26.861 39.159 1.00 60.69 331 LEU A N 1
ATOM 2649 C CA . LEU A 1 331 ? -31.756 27.371 39.513 1.00 60.69 331 LEU A CA 1
ATOM 2650 C C . LEU A 1 331 ? -32.212 26.715 40.829 1.00 60.69 331 LEU A C 1
ATOM 2652 O O . LEU A 1 331 ? -31.724 25.636 41.162 1.00 60.69 331 LEU A O 1
ATOM 2656 N N . ASP A 1 332 ? -33.073 27.407 41.581 1.00 56.16 332 ASP A N 1
ATOM 2657 C CA . ASP A 1 332 ? -33.606 26.952 42.881 1.00 56.16 332 ASP A CA 1
ATOM 2658 C C . ASP A 1 332 ? -34.472 25.685 42.765 1.00 56.16 332 ASP A C 1
ATOM 2660 O O . ASP A 1 332 ? -35.307 25.621 41.829 1.00 56.16 332 ASP A O 1
#

pLDDT: mean 72.25, std 15.69, range [26.98, 90.5]

Sequence (332 aa):
MKAELTLEERDLLLSSMTAEQREFLHHTLVRGRRTVFAKQLANRKSQYIPDDASVDEIEAYLEEWDYIGFTDSGSVSEATRCECGRPLRYQHQVLHLPTGTTRYFGIDHLQLHTGIDAGIISAIQRGFDVLDAELNEVLIKYRDGWDLGYHFYQPFPAQLDIPRDIADQLDAGLPLLGRQIARLRTKLRELEQASSWERISQGSERVRQQLEYKSETETVVIDTASSQGMLLFEETDSELRERQELVRQGPFYLPPAAVRAINASLLPKTRISARALSEGLIEQKLIGAKRMSSGKPEAYIAVAAYLDTLTEQGKCRMLERTSEDRIYFGLD

Radius of gyration: 32.0 Å; chains: 1; bounding box: 91×52×78 Å

Secondary structure (DSSP, 8-state):
------HHHHHHHHHHS-HHHHHHHHHHHHHHHHHHHHHHHHHHTT----TT--HHHHHTT-SSEEEEEEEEEEEEEEEEE-TTS-EEEEEEEEEETTTTEEEEE-GGGHHHHH---HHHHHHHHHHHHHHHHHHHHHHHHHHTT--GGGTSPSSPPTT----HHHHHHHHTTPPPPHHHHHHHHHHHHHHHHHHHHHHHHHHHHHHHHHHHHHHHH--S----------------HHHHHHHHHHHTTSTT---HHHHHHHHHH--TT-EEEHHHHHHHHHHTTSS---B-TTSSBTHHHHHHHHHHHHHHTTSEEEEEE-SS-EEEEE--

Foldseek 3Di:
DLPDDDLVNVVVLLVVADPLLNVLLQVVLFLLLQVQLLVLQLVVVVDDDDPPDDSVRSVVSDQFKGWRHKDAPSDQDQVQAAPVSGGDRIWTWMAGNVVRDIHIHDLVCCCVPRVDDPVSSVSSVVSSVVSVSQVVQQSVCVVVVHDPVVLDPDDDDPPDPQPPSVVVCVVSVTDDGPVSSVVSVVSSVVVVVVVVVVVVVVVVVVVVVVVVVVVVPDDDDDDDDDDDDDDDDPDDPVVVVVVVVVLCPDLQDADPVLVVVLVVVLDAFDKDKLQVSLVVCVVVVRDDQDADPVRGGSCSNNSVVVVVVCVVVVQWDWDDDDPVITIIHGHD

Organism: NCBI:txid274593